Protein AF-A0A0A0KSP7-F1 (afdb_monomer_lite)

Secondary structure (DSSP, 8-state):
-HHHHHHHHHHHHHHHHHHHHHHHHHHHHHHTT--HHHHHHHHIIIIIIIHHHHHHHTTSTT---GGGSS--HHHHHHHHHHHHHHHHHHH-SSPPPHHHHHHHHHHH--S-PPPHHHHHHHHHHHHHHTTT----TT-HHHHHHHHHHHHHHH-GGGGGS-HHHHHHHHHHHHHSTTHHHH-SSHHHHHHHHHHHHHHHHS-GGG-------THHHHHSS-SSSHHHHHHHHHHHHHHTT--

pLDDT: mean 74.82, std 20.66, range [28.83, 95.94]

Organism: Cucumis sativus (NCBI:txid3659)

Foldseek 3Di:
DVVVVVVVVVVVVLLVLQLVLLVLLLVLCVVVVPDPQLSLLLLCLQNVQLSVLVVVCVVPPPPPQPLVVPPDSLSSNLLSLLSSQVSCVVPPPDGDDLVVSLVSSPVRRDPDRDDSVNSVSSNVVSCVSNVVPSDSPQGLVVLLVVVLVLQVVVDVLSVQQDPVQLVVLVSVCSSPVCCVPQPPGSNLVSVLSSVLSSVVRGDPVPPPRDPRPSCVVVVPDDDDPSVVSSVVSVVVSVVVVVD

Radius of gyration: 19.62 Å; chains: 1; bounding box: 48×38×63 Å

Structure (mmCIF, N/CA/C/O backbone):
data_AF-A0A0A0KSP7-F1
#
_entry.id   AF-A0A0A0KSP7-F1
#
loop_
_atom_site.group_PDB
_atom_site.id
_atom_site.type_symbol
_atom_site.label_atom_id
_atom_site.label_alt_id
_atom_site.label_comp_id
_atom_site.label_asym_id
_atom_site.label_entity_id
_atom_site.label_seq_id
_atom_site.pdbx_PDB_ins_code
_atom_site.Cartn_x
_atom_site.Cartn_y
_atom_site.Cartn_z
_atom_site.occupancy
_atom_site.B_iso_or_equiv
_atom_site.auth_seq_id
_atom_site.auth_comp_id
_atom_site.auth_asym_id
_atom_site.auth_atom_id
_atom_site.pdbx_PDB_model_num
ATOM 1 N N . MET A 1 1 ? -11.079 -9.652 -38.177 1.00 36.78 1 MET A N 1
ATOM 2 C CA . MET A 1 1 ? -11.351 -10.686 -37.145 1.00 36.78 1 MET A CA 1
ATOM 3 C C . MET A 1 1 ? -10.209 -10.890 -36.137 1.00 36.78 1 MET A C 1
ATOM 5 O O . MET A 1 1 ? -10.509 -11.263 -35.014 1.00 36.78 1 MET A O 1
ATOM 9 N N . VAL A 1 2 ? -8.942 -10.596 -36.472 1.00 34.97 2 VAL A N 1
ATOM 10 C CA . VAL A 1 2 ? -7.786 -10.724 -35.550 1.00 34.97 2 VAL A CA 1
ATOM 11 C C . VAL A 1 2 ? -7.753 -9.646 -34.446 1.00 34.97 2 VAL A C 1
ATOM 13 O O . VAL A 1 2 ? -7.427 -9.957 -33.308 1.00 34.97 2 VAL A O 1
ATOM 16 N N . GLY A 1 3 ? -8.188 -8.410 -34.730 1.00 29.84 3 GLY A N 1
ATOM 17 C CA . GLY A 1 3 ? -8.197 -7.317 -33.738 1.00 29.84 3 GLY A CA 1
ATOM 18 C C . GLY A 1 3 ? -9.209 -7.474 -32.592 1.00 29.84 3 GLY A C 1
ATOM 19 O O . GLY A 1 3 ? -8.948 -7.027 -31.485 1.00 29.84 3 GLY A O 1
ATOM 20 N N . ARG A 1 4 ? -10.334 -8.173 -32.817 1.00 28.83 4 ARG A N 1
ATOM 21 C CA . ARG A 1 4 ? -11.370 -8.371 -31.784 1.00 28.83 4 ARG A CA 1
ATOM 22 C C . ARG A 1 4 ? -10.975 -9.426 -30.741 1.00 28.83 4 ARG A C 1
ATOM 24 O O . ARG A 1 4 ? -11.429 -9.318 -29.616 1.00 28.83 4 ARG A O 1
ATOM 31 N N . ARG A 1 5 ? -10.122 -10.404 -31.093 1.00 28.94 5 ARG A N 1
ATOM 32 C CA . ARG A 1 5 ? -9.626 -11.431 -30.151 1.00 28.94 5 ARG A CA 1
ATOM 33 C C . ARG A 1 5 ? -8.492 -10.928 -29.251 1.00 28.94 5 ARG A C 1
ATOM 35 O O . ARG A 1 5 ? -8.407 -11.358 -28.109 1.00 28.94 5 ARG A O 1
ATOM 42 N N . ARG A 1 6 ? -7.649 -10.014 -29.752 1.00 35.81 6 ARG A N 1
ATOM 43 C CA . ARG A 1 6 ? -6.543 -9.417 -28.984 1.00 35.81 6 ARG A CA 1
ATOM 44 C C . ARG A 1 6 ? -7.065 -8.503 -27.865 1.00 35.81 6 ARG A C 1
ATOM 46 O O . ARG A 1 6 ? -6.673 -8.687 -26.724 1.00 35.81 6 ARG A O 1
ATOM 53 N N . ALA A 1 7 ? -8.057 -7.661 -28.168 1.00 38.59 7 ALA A N 1
ATOM 54 C CA . ALA A 1 7 ? -8.707 -6.799 -27.177 1.00 38.59 7 ALA A CA 1
ATOM 55 C C . ALA A 1 7 ? -9.451 -7.579 -26.069 1.00 38.59 7 ALA A C 1
ATOM 57 O O . ALA A 1 7 ? -9.433 -7.172 -24.914 1.00 38.59 7 ALA A O 1
ATOM 58 N N . THR A 1 8 ? -10.079 -8.721 -26.386 1.00 35.72 8 THR A N 1
ATOM 59 C CA . THR A 1 8 ? -10.725 -9.575 -25.369 1.00 35.72 8 THR A CA 1
ATOM 60 C C . THR A 1 8 ? -9.722 -10.308 -24.473 1.00 35.72 8 THR A C 1
ATOM 62 O O . THR A 1 8 ? -9.994 -10.459 -23.291 1.00 35.72 8 THR A O 1
ATOM 65 N N . MET A 1 9 ? -8.554 -10.716 -24.991 1.00 34.31 9 MET A N 1
ATOM 66 C CA . MET A 1 9 ? -7.502 -11.339 -24.168 1.00 34.31 9 MET A CA 1
ATOM 67 C C . MET A 1 9 ? -6.775 -10.317 -23.277 1.00 34.31 9 MET A C 1
ATOM 69 O O . MET A 1 9 ? -6.485 -10.615 -22.124 1.00 34.31 9 MET A O 1
ATOM 73 N N . GLU A 1 10 ? -6.530 -9.098 -23.771 1.00 46.72 10 GLU A N 1
ATOM 74 C CA . GLU A 1 10 ? -5.967 -7.994 -22.972 1.00 46.72 10 GLU A CA 1
ATOM 75 C C . GLU A 1 10 ? -6.916 -7.568 -21.835 1.00 46.72 10 GLU A C 1
ATOM 77 O O . GLU A 1 10 ? -6.462 -7.268 -20.732 1.00 46.72 10 GLU A O 1
ATOM 82 N N . SER A 1 11 ? -8.234 -7.626 -22.071 1.00 49.00 11 SER A N 1
ATOM 83 C CA . SER A 1 11 ? -9.266 -7.313 -21.072 1.00 49.00 11 SER A CA 1
ATOM 84 C C . SER A 1 11 ? -9.392 -8.355 -19.951 1.00 49.00 11 SER A C 1
ATOM 86 O O . SER A 1 11 ? -9.793 -7.987 -18.851 1.00 49.00 11 SER A O 1
ATOM 88 N N . GLU A 1 12 ? -9.078 -9.630 -20.201 1.00 51.88 12 GLU A N 1
ATOM 89 C CA . GLU A 1 12 ? -9.116 -10.696 -19.182 1.00 51.88 12 GLU A CA 1
ATOM 90 C C . GLU A 1 12 ? -7.784 -10.832 -18.420 1.00 51.88 12 GLU A C 1
ATOM 92 O O . GLU A 1 12 ? -7.772 -11.248 -17.263 1.00 51.88 12 GLU A O 1
ATOM 97 N N . MET A 1 13 ? -6.656 -10.447 -19.032 1.00 61.38 13 MET A N 1
ATOM 98 C CA . MET A 1 13 ? -5.331 -10.530 -18.401 1.00 61.38 13 MET A CA 1
ATOM 99 C C . MET A 1 13 ? -5.034 -9.387 -17.425 1.00 61.38 13 MET A C 1
ATOM 101 O O . MET A 1 13 ? -4.290 -9.604 -16.469 1.00 61.38 13 MET A O 1
ATOM 105 N N . LEU A 1 14 ? -5.594 -8.187 -17.631 1.00 65.56 14 LEU A N 1
ATOM 106 C CA . LEU A 1 14 ? -5.346 -7.036 -16.751 1.00 65.56 14 LEU A CA 1
ATOM 107 C C . LEU A 1 14 ? -5.735 -7.332 -15.282 1.00 65.56 14 LEU A C 1
ATOM 109 O O . LEU A 1 14 ? -4.856 -7.252 -14.425 1.00 65.56 14 LEU A O 1
ATOM 113 N N . PRO A 1 15 ? -6.969 -7.771 -14.966 1.00 69.06 15 PRO A N 1
ATOM 114 C CA . PRO A 1 15 ? -7.377 -8.113 -13.594 1.00 69.06 15 PRO A CA 1
ATOM 115 C C . PRO A 1 15 ? -6.435 -9.099 -12.884 1.00 69.06 15 PRO A C 1
ATOM 117 O O . PRO A 1 15 ? -6.055 -8.917 -11.724 1.00 69.06 15 PRO A O 1
ATOM 120 N N . VAL A 1 16 ? -5.985 -10.128 -13.612 1.00 75.25 16 VAL A N 1
ATOM 121 C CA . VAL A 1 16 ? -5.059 -11.147 -13.095 1.00 75.25 16 VAL A CA 1
ATOM 122 C C . VAL A 1 16 ? -3.680 -10.544 -12.814 1.00 75.25 16 VAL A C 1
ATOM 124 O O . VAL A 1 16 ? -3.113 -10.772 -11.744 1.00 75.25 16 VAL A O 1
ATOM 127 N N . LEU A 1 17 ? -3.166 -9.718 -13.732 1.00 82.69 17 LEU A N 1
ATOM 128 C CA . LEU A 1 17 ? -1.906 -8.990 -13.555 1.00 82.69 17 LEU A CA 1
ATOM 129 C C . LEU A 1 17 ? -1.984 -8.005 -12.385 1.00 82.69 17 LEU A C 1
ATOM 131 O O . LEU A 1 17 ? -1.045 -7.925 -11.597 1.00 82.69 17 LEU A O 1
ATOM 135 N N . ARG A 1 18 ? -3.108 -7.295 -12.223 1.00 85.62 18 ARG A N 1
ATOM 136 C CA . ARG A 1 18 ? -3.339 -6.394 -11.087 1.00 85.62 18 ARG A CA 1
ATOM 137 C C . ARG A 1 18 ? -3.195 -7.151 -9.773 1.00 85.62 18 ARG A C 1
ATOM 139 O O . ARG A 1 18 ? -2.427 -6.725 -8.916 1.00 85.62 18 ARG A O 1
ATOM 146 N N . SER A 1 19 ? -3.916 -8.262 -9.616 1.00 86.00 19 SER A N 1
ATOM 147 C CA . SER A 1 19 ? -3.895 -9.050 -8.378 1.00 86.00 19 SER A CA 1
ATOM 148 C C . SER A 1 19 ? -2.489 -9.568 -8.060 1.00 86.00 19 SER A C 1
ATOM 150 O O . SER A 1 19 ? -2.034 -9.430 -6.925 1.00 86.00 19 SER A O 1
ATOM 152 N N . SER A 1 20 ? -1.763 -10.080 -9.064 1.00 90.44 20 SER A N 1
ATOM 153 C CA . SER A 1 20 ? -0.377 -10.540 -8.885 1.00 90.44 20 SER A CA 1
ATOM 154 C C . SER A 1 20 ? 0.547 -9.415 -8.406 1.00 90.44 20 SER A C 1
ATOM 156 O O . SER A 1 20 ? 1.271 -9.561 -7.420 1.00 90.44 20 SER A O 1
ATOM 158 N N . VAL A 1 21 ? 0.474 -8.246 -9.048 1.00 92.19 21 VAL A N 1
ATOM 159 C CA . VAL A 1 21 ? 1.361 -7.119 -8.730 1.00 92.19 21 VAL A CA 1
ATOM 160 C C . VAL A 1 21 ? 0.994 -6.460 -7.397 1.00 92.19 21 VAL A C 1
ATOM 162 O O . VAL A 1 21 ? 1.880 -6.019 -6.669 1.00 92.19 21 VAL A O 1
ATOM 165 N N . VAL A 1 22 ? -0.288 -6.426 -7.026 1.00 93.00 22 VAL A N 1
ATOM 166 C CA . VAL A 1 22 ? -0.722 -5.956 -5.701 1.00 93.00 22 VAL A CA 1
ATOM 167 C C . VAL A 1 22 ? -0.170 -6.859 -4.600 1.00 93.00 22 VAL A C 1
ATOM 169 O O . VAL A 1 22 ? 0.403 -6.350 -3.639 1.00 93.00 22 VAL A O 1
ATOM 172 N N . LYS A 1 23 ? -0.256 -8.185 -4.761 1.00 93.75 23 LYS A N 1
ATOM 173 C CA . LYS A 1 23 ? 0.351 -9.143 -3.822 1.00 93.75 23 LYS A CA 1
ATOM 174 C C . LYS A 1 23 ? 1.857 -8.957 -3.719 1.00 93.75 23 LYS A C 1
ATOM 176 O O . LYS A 1 23 ? 2.408 -8.919 -2.623 1.00 93.75 23 LYS A O 1
ATOM 181 N N . PHE A 1 24 ? 2.514 -8.778 -4.862 1.00 95.19 24 PHE A N 1
ATOM 182 C CA . PHE A 1 24 ? 3.931 -8.446 -4.910 1.00 95.19 24 PHE A CA 1
ATOM 183 C C . PHE A 1 24 ? 4.246 -7.156 -4.136 1.00 95.19 24 PHE A C 1
ATOM 185 O O . PHE A 1 24 ? 5.223 -7.124 -3.392 1.00 95.19 24 PHE A O 1
ATOM 192 N N . LEU A 1 25 ? 3.430 -6.105 -4.271 1.00 95.94 25 LEU A N 1
ATOM 193 C CA . LEU A 1 25 ? 3.614 -4.835 -3.563 1.00 95.94 25 LEU A CA 1
ATOM 194 C C . LEU A 1 25 ? 3.444 -5.019 -2.048 1.00 95.94 25 LEU A C 1
ATOM 196 O O . LEU A 1 25 ? 4.297 -4.559 -1.291 1.00 95.94 25 LEU A O 1
ATOM 200 N N . ILE A 1 26 ? 2.400 -5.732 -1.612 1.00 95.25 26 ILE A N 1
ATOM 201 C CA . ILE A 1 26 ? 2.155 -6.060 -0.197 1.00 95.25 26 ILE A CA 1
ATOM 202 C C . ILE A 1 26 ? 3.355 -6.810 0.393 1.00 95.25 26 ILE A C 1
ATOM 204 O O . ILE A 1 26 ? 3.892 -6.391 1.421 1.00 95.25 26 ILE A O 1
ATOM 208 N N . GLN A 1 27 ? 3.828 -7.854 -0.292 1.00 95.56 27 GLN A N 1
ATOM 209 C CA . GLN A 1 27 ? 5.000 -8.619 0.137 1.00 95.56 27 GLN A CA 1
ATOM 210 C C . GLN A 1 27 ? 6.267 -7.757 0.157 1.00 95.56 27 GLN A C 1
ATOM 212 O O . GLN A 1 27 ? 7.053 -7.823 1.096 1.00 95.56 27 GLN A O 1
ATOM 217 N N . SER A 1 28 ? 6.456 -6.906 -0.853 1.00 95.38 28 SER A N 1
ATOM 218 C CA . SER A 1 28 ? 7.617 -6.016 -0.935 1.00 95.38 28 SER A CA 1
ATOM 219 C C . SER A 1 28 ? 7.639 -4.997 0.198 1.00 95.38 28 SER A C 1
ATOM 221 O O . SER A 1 28 ? 8.702 -4.699 0.732 1.00 95.38 28 SER A O 1
ATOM 223 N N . ALA A 1 29 ? 6.476 -4.472 0.586 1.00 95.12 29 ALA A N 1
ATOM 224 C CA . ALA A 1 29 ? 6.354 -3.569 1.721 1.00 95.12 29 ALA A CA 1
ATOM 225 C C . ALA A 1 29 ? 6.748 -4.259 3.035 1.00 95.12 29 ALA A C 1
ATOM 227 O O . ALA A 1 29 ? 7.472 -3.673 3.839 1.00 95.12 29 ALA A O 1
ATOM 228 N N . HIS A 1 30 ? 6.314 -5.508 3.221 1.00 93.81 30 HIS A N 1
ATOM 229 C CA . HIS A 1 30 ? 6.694 -6.326 4.368 1.00 93.81 30 HIS A CA 1
ATOM 230 C C . HIS A 1 30 ? 8.207 -6.600 4.396 1.00 93.81 30 HIS A C 1
ATOM 232 O O . HIS A 1 30 ? 8.860 -6.332 5.399 1.00 93.81 30 HIS A O 1
ATOM 238 N N . ASP A 1 31 ? 8.788 -7.063 3.287 1.00 93.88 31 ASP A N 1
ATOM 239 C CA . ASP A 1 31 ? 10.210 -7.434 3.217 1.00 93.88 31 ASP A CA 1
ATOM 240 C C . ASP A 1 31 ? 11.164 -6.232 3.313 1.00 93.88 31 ASP A C 1
ATOM 242 O O . ASP A 1 31 ? 12.324 -6.385 3.695 1.00 93.88 31 ASP A O 1
ATOM 246 N N . LEU A 1 32 ? 10.695 -5.040 2.935 1.00 91.94 32 LEU A N 1
ATOM 247 C CA . LEU A 1 32 ? 11.409 -3.774 3.126 1.00 91.94 32 LEU A CA 1
ATOM 248 C C . LEU A 1 32 ? 11.145 -3.145 4.502 1.00 91.94 32 LEU A C 1
ATOM 250 O O . LEU A 1 32 ? 11.688 -2.073 4.773 1.00 91.94 32 LEU A O 1
ATOM 254 N N . GLU A 1 33 ? 10.316 -3.780 5.337 1.00 92.19 33 GLU A N 1
ATOM 255 C CA . GLU A 1 33 ? 9.936 -3.332 6.681 1.00 92.19 33 GLU A CA 1
ATOM 256 C C . GLU A 1 33 ? 9.432 -1.877 6.702 1.00 92.19 33 GLU A C 1
ATOM 258 O O . GLU A 1 33 ? 9.730 -1.095 7.610 1.00 92.19 33 GLU A O 1
ATOM 263 N N . VAL A 1 34 ? 8.678 -1.470 5.672 1.00 91.94 34 VAL A N 1
ATOM 264 C CA . VAL A 1 34 ? 8.167 -0.095 5.603 1.00 91.94 34 VAL A CA 1
ATOM 265 C C . VAL A 1 34 ? 6.963 0.093 6.534 1.00 91.94 34 VAL A C 1
ATOM 267 O O . VAL A 1 34 ? 6.162 -0.827 6.704 1.00 91.94 34 VAL A O 1
ATOM 270 N N . PRO A 1 35 ? 6.762 1.300 7.096 1.00 93.44 35 PRO A N 1
ATOM 271 C CA . PRO A 1 35 ? 5.596 1.582 7.926 1.00 93.44 35 PRO A CA 1
ATOM 272 C C . PRO A 1 35 ? 4.266 1.339 7.187 1.00 93.44 35 PRO A C 1
ATOM 274 O O . PRO A 1 35 ? 4.189 1.604 5.981 1.00 93.44 35 PRO A O 1
ATOM 277 N N . PRO A 1 36 ? 3.181 0.958 7.888 1.00 93.44 36 PRO A N 1
ATOM 278 C CA . PRO A 1 36 ? 1.872 0.725 7.271 1.00 93.44 36 PRO A CA 1
ATOM 279 C C . PRO A 1 36 ? 1.365 1.897 6.419 1.00 93.44 36 PRO A C 1
ATOM 281 O O . PRO A 1 36 ? 0.884 1.685 5.308 1.00 93.44 36 PRO A O 1
ATOM 284 N N . ILE A 1 37 ? 1.564 3.144 6.867 1.00 93.12 37 ILE A N 1
ATOM 285 C CA . ILE A 1 37 ? 1.205 4.331 6.076 1.00 93.12 37 ILE A CA 1
ATOM 286 C C . ILE A 1 37 ? 1.904 4.344 4.709 1.00 93.12 37 ILE A C 1
ATOM 288 O O . ILE A 1 37 ? 1.269 4.628 3.704 1.00 93.12 37 ILE A O 1
ATOM 292 N N . VAL A 1 38 ? 3.183 3.960 4.630 1.00 94.75 38 VAL A N 1
ATOM 293 C CA . VAL A 1 38 ? 3.922 3.888 3.359 1.00 94.75 38 VAL A CA 1
ATOM 294 C C . VAL A 1 38 ? 3.323 2.820 2.451 1.00 94.75 38 VAL A C 1
ATOM 296 O O . VAL A 1 38 ? 3.115 3.079 1.266 1.00 94.75 38 VAL A O 1
ATOM 299 N N . LYS A 1 39 ? 3.029 1.639 3.004 1.00 95.31 39 LYS A N 1
ATOM 300 C CA . LYS A 1 39 ? 2.419 0.519 2.277 1.00 95.31 39 LYS A CA 1
ATOM 301 C C . LYS A 1 39 ? 1.074 0.916 1.670 1.00 95.31 39 LYS A C 1
ATOM 303 O O . LYS A 1 39 ? 0.879 0.758 0.466 1.00 95.31 39 LYS A O 1
ATOM 308 N N . TYR A 1 40 ? 0.163 1.464 2.471 1.00 93.75 40 TYR A N 1
ATOM 309 C CA . TYR A 1 40 ? -1.186 1.793 2.007 1.00 93.75 40 TYR A CA 1
ATOM 310 C C . TYR A 1 40 ? -1.237 3.042 1.125 1.00 93.75 40 TYR A C 1
ATOM 312 O O . TYR A 1 40 ? -2.050 3.089 0.201 1.00 93.75 40 TYR A O 1
ATOM 320 N N . SER A 1 41 ? -0.331 4.007 1.318 1.00 93.44 41 SER A N 1
ATOM 321 C CA . SER A 1 41 ? -0.119 5.089 0.349 1.00 93.44 41 SER A CA 1
ATOM 322 C C . SER A 1 41 ? 0.351 4.549 -0.996 1.00 93.44 41 SER A C 1
ATOM 324 O O . SER A 1 41 ? -0.189 4.929 -2.034 1.00 93.44 41 SER A O 1
ATOM 326 N N . ALA A 1 42 ? 1.305 3.617 -0.993 1.00 95.00 42 ALA A N 1
ATOM 327 C CA . ALA A 1 42 ? 1.820 3.020 -2.217 1.00 95.00 42 ALA A CA 1
ATOM 328 C C . ALA A 1 42 ? 0.751 2.207 -2.946 1.00 95.00 42 ALA A C 1
ATOM 330 O O . ALA A 1 42 ? 0.627 2.338 -4.162 1.00 95.00 42 ALA A O 1
ATOM 331 N N . LEU A 1 43 ? -0.039 1.421 -2.208 1.00 92.94 43 LEU A N 1
ATOM 332 C CA . LEU A 1 43 ? -1.172 0.673 -2.748 1.00 92.94 43 LEU A CA 1
ATOM 333 C C . LEU A 1 43 ? -2.207 1.602 -3.379 1.00 92.94 43 LEU A C 1
ATOM 335 O O . LEU A 1 43 ? -2.618 1.348 -4.506 1.00 92.94 43 LEU A O 1
ATOM 339 N N . SER A 1 44 ? -2.562 2.709 -2.724 1.00 91.00 44 SER A N 1
ATOM 340 C CA . SER A 1 44 ? -3.531 3.650 -3.290 1.00 91.00 44 SER A CA 1
ATOM 341 C C . SER A 1 44 ? -2.992 4.374 -4.531 1.00 91.00 44 SER A C 1
ATOM 343 O O . SER A 1 44 ? -3.670 4.466 -5.558 1.00 91.00 44 SER A O 1
ATOM 345 N N . LEU A 1 45 ? -1.734 4.833 -4.502 1.00 91.62 45 LEU A N 1
ATOM 346 C CA . LEU A 1 45 ? -1.098 5.454 -5.669 1.00 91.62 45 LEU A CA 1
ATOM 347 C C . LEU A 1 45 ? -0.995 4.478 -6.847 1.00 91.62 45 LEU A C 1
ATOM 349 O O . LEU A 1 45 ? -1.244 4.867 -7.989 1.00 91.62 45 LEU A O 1
ATOM 353 N N . PHE A 1 46 ? -0.629 3.224 -6.583 1.00 92.44 46 PHE A N 1
ATOM 354 C CA . PHE A 1 46 ? -0.443 2.213 -7.614 1.00 92.44 46 PHE A CA 1
ATOM 355 C C . PHE A 1 46 ? -1.772 1.642 -8.115 1.00 92.44 46 PHE A C 1
ATOM 357 O O . PHE A 1 46 ? -2.092 1.789 -9.291 1.00 92.44 46 PHE A O 1
ATOM 364 N N . ALA A 1 47 ? -2.544 0.992 -7.247 1.00 88.88 47 ALA A N 1
ATOM 365 C CA . ALA A 1 47 ? -3.695 0.183 -7.632 1.00 88.88 47 ALA A CA 1
ATOM 366 C C . ALA A 1 47 ? -4.925 1.028 -7.981 1.00 88.88 47 ALA A C 1
ATOM 368 O O . ALA A 1 47 ? -5.605 0.722 -8.958 1.00 88.88 47 ALA A O 1
ATOM 369 N N . ASP A 1 48 ? -5.197 2.093 -7.224 1.00 85.38 48 ASP A N 1
ATOM 370 C CA . ASP A 1 48 ? -6.421 2.877 -7.425 1.00 85.38 48 ASP A CA 1
ATOM 371 C C . ASP A 1 48 ? -6.243 3.931 -8.520 1.00 85.38 48 ASP A C 1
ATOM 373 O O . ASP A 1 48 ? -7.186 4.248 -9.247 1.00 85.38 48 ASP A O 1
ATOM 377 N N . ARG A 1 49 ? -5.030 4.483 -8.651 1.00 86.62 49 ARG A N 1
ATOM 378 C CA . ARG A 1 49 ? -4.779 5.672 -9.477 1.00 86.62 49 ARG A CA 1
ATOM 379 C C . ARG A 1 49 ? -3.929 5.378 -10.701 1.00 86.62 49 ARG A C 1
ATOM 381 O O . ARG A 1 49 ? -4.389 5.595 -11.822 1.00 86.62 49 ARG A O 1
ATOM 388 N N . PHE A 1 50 ? -2.711 4.873 -10.515 1.00 88.94 50 PHE A N 1
ATOM 389 C CA . PHE A 1 50 ? -1.798 4.611 -11.627 1.00 88.94 50 PHE A CA 1
ATOM 390 C C . PHE A 1 50 ? -2.339 3.506 -12.538 1.00 88.94 50 PHE A C 1
ATOM 392 O O . PHE A 1 50 ? -2.470 3.720 -13.742 1.00 88.94 50 PHE A O 1
ATOM 399 N N . TYR A 1 51 ? -2.721 2.365 -11.960 1.00 85.50 51 TYR A N 1
ATOM 400 C CA . TYR A 1 51 ? -3.243 1.208 -12.682 1.00 85.50 51 TYR A CA 1
ATOM 401 C C . TYR A 1 51 ? -4.538 1.545 -13.442 1.00 85.50 51 TYR A C 1
ATOM 403 O O . TYR A 1 51 ? -4.665 1.260 -14.635 1.00 85.50 51 TYR A O 1
ATOM 411 N N . SER A 1 52 ? -5.462 2.256 -12.788 1.00 82.06 52 SER A N 1
ATOM 412 C CA . SER A 1 52 ? -6.680 2.778 -13.421 1.00 82.06 52 SER A CA 1
ATOM 413 C C . SER A 1 52 ? -6.369 3.716 -14.590 1.00 82.06 52 SER A C 1
ATOM 415 O O . SER A 1 52 ? -7.007 3.625 -15.637 1.00 82.06 52 SER A O 1
ATOM 417 N N . SER A 1 53 ? -5.352 4.573 -14.463 1.00 82.50 53 SER A N 1
ATOM 418 C CA . SER A 1 53 ? -4.965 5.510 -15.525 1.00 82.50 53 SER A CA 1
ATOM 419 C C . SER A 1 53 ? -4.373 4.786 -16.737 1.00 82.50 53 SER A C 1
ATOM 421 O O . SER A 1 53 ? -4.799 5.034 -17.865 1.00 82.50 53 SER A O 1
ATOM 423 N N . ILE A 1 54 ? -3.445 3.842 -16.529 1.00 80.12 54 ILE A N 1
ATOM 424 C CA . ILE A 1 54 ? -2.830 3.077 -17.631 1.00 80.12 54 ILE A CA 1
ATOM 425 C C . ILE A 1 54 ? -3.830 2.172 -18.355 1.00 80.12 54 ILE A C 1
ATOM 427 O O . ILE A 1 54 ? -3.684 1.974 -19.559 1.00 80.12 54 ILE A O 1
ATOM 431 N N . SER A 1 55 ? -4.874 1.691 -17.670 1.00 68.81 55 SER A N 1
ATOM 432 C CA . SER A 1 55 ? -5.947 0.914 -18.305 1.00 68.81 55 SER A CA 1
ATOM 433 C C . SER A 1 55 ? -6.701 1.710 -19.383 1.00 68.81 55 SER A C 1
ATOM 435 O O . SER A 1 55 ? -7.168 1.131 -20.359 1.00 68.81 55 SER A O 1
ATOM 437 N N . GLY A 1 56 ? -6.757 3.044 -19.261 1.00 63.53 56 GLY A N 1
ATOM 438 C CA . GLY A 1 56 ? -7.295 3.929 -20.298 1.00 63.53 56 GLY A CA 1
ATOM 439 C C . GLY A 1 56 ? -6.322 4.170 -21.461 1.00 63.53 56 GLY A C 1
ATOM 440 O O . GLY A 1 56 ? -6.752 4.287 -22.612 1.00 63.53 56 GLY A O 1
ATOM 441 N N . PHE A 1 57 ? -5.012 4.193 -21.185 1.00 61.88 57 PHE A N 1
ATOM 442 C CA . PHE A 1 57 ? -3.962 4.487 -22.172 1.00 61.88 57 PHE A CA 1
ATOM 443 C C . PHE A 1 57 ? -3.707 3.360 -23.178 1.00 61.88 57 PHE A C 1
ATOM 445 O O . PHE A 1 57 ? -3.282 3.649 -24.294 1.00 61.88 57 PHE A O 1
ATOM 452 N N . THR A 1 58 ? -4.005 2.100 -22.847 1.00 54.66 58 THR A N 1
ATOM 453 C CA . THR A 1 58 ? -3.837 0.958 -23.772 1.00 54.66 58 THR A CA 1
ATOM 454 C C . THR A 1 58 ? -4.696 1.068 -25.039 1.00 54.66 58 THR A C 1
ATOM 456 O O . THR A 1 58 ? -4.406 0.410 -26.036 1.00 54.66 58 THR A O 1
ATOM 459 N N . SER A 1 59 ? -5.720 1.931 -25.035 1.00 49.66 59 SER A N 1
ATOM 460 C CA . SER A 1 59 ? -6.581 2.203 -26.194 1.00 49.66 59 SER A CA 1
ATOM 461 C C . SER A 1 59 ? -6.068 3.319 -27.118 1.00 49.66 59 SER A C 1
ATOM 463 O O . SER A 1 59 ? -6.468 3.383 -28.283 1.00 49.66 59 SER A O 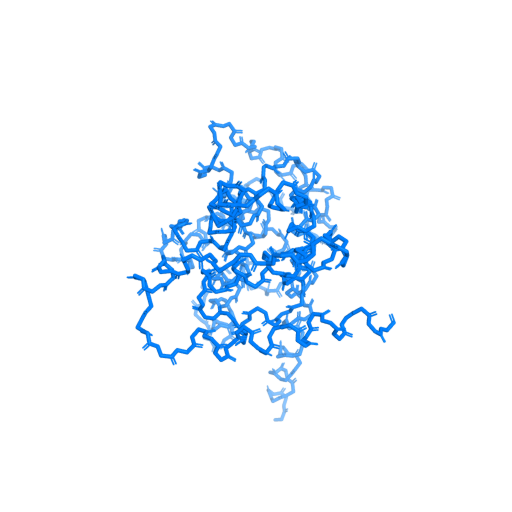1
ATOM 465 N N . SER A 1 60 ? -5.169 4.183 -26.632 1.00 46.75 60 SER A N 1
ATOM 466 C CA . SER A 1 60 ? -4.606 5.308 -27.383 1.00 46.75 60 SER A CA 1
ATOM 467 C C . SER A 1 60 ? -3.146 5.025 -27.731 1.00 46.75 60 SER A C 1
ATOM 469 O O . SER A 1 60 ? -2.299 4.915 -26.850 1.00 46.75 60 SER A O 1
ATOM 471 N N . ASN A 1 61 ? -2.834 4.950 -29.021 1.00 49.19 61 ASN A N 1
ATOM 472 C CA . ASN A 1 61 ? -1.518 4.596 -29.574 1.00 49.19 61 ASN A CA 1
ATOM 473 C C . ASN A 1 61 ? -0.379 5.612 -29.281 1.00 49.19 61 ASN A C 1
ATOM 475 O O . ASN A 1 61 ? 0.659 5.561 -29.934 1.00 49.19 61 ASN A O 1
ATOM 479 N N . ASP A 1 62 ? -0.563 6.535 -28.330 1.00 47.84 62 ASP A N 1
ATOM 480 C CA . ASP A 1 62 ? 0.236 7.761 -28.169 1.00 47.84 62 ASP A CA 1
ATOM 481 C C . ASP A 1 62 ? 1.133 7.800 -26.921 1.00 47.84 62 ASP A C 1
ATOM 483 O O . ASP A 1 62 ? 1.877 8.765 -26.716 1.00 47.84 62 ASP A O 1
ATOM 487 N N . SER A 1 63 ? 1.138 6.772 -26.066 1.00 55.75 63 SER A N 1
ATOM 488 C CA . SER A 1 63 ? 2.017 6.789 -24.892 1.00 55.75 63 SER A CA 1
ATOM 489 C C . SER A 1 63 ? 3.475 6.530 -25.301 1.00 55.75 63 SER A C 1
ATOM 491 O O . SER A 1 63 ? 3.905 5.387 -25.438 1.00 55.75 63 SER A O 1
ATOM 493 N N . SER A 1 64 ? 4.257 7.600 -25.450 1.00 59.59 64 SER A N 1
ATOM 494 C CA . SER A 1 64 ? 5.682 7.602 -25.842 1.00 59.59 64 SER A CA 1
ATOM 495 C C . SER A 1 64 ? 6.642 6.992 -24.795 1.00 59.59 64 SER A C 1
ATOM 497 O O . SER A 1 64 ? 7.846 7.253 -24.822 1.00 59.59 64 SER A O 1
ATOM 499 N N . TYR A 1 65 ? 6.133 6.229 -23.825 1.00 72.56 65 TYR A N 1
ATOM 500 C CA . TYR A 1 65 ? 6.901 5.714 -22.693 1.00 72.56 65 TYR A CA 1
ATOM 501 C C . TYR A 1 65 ? 7.298 4.258 -22.932 1.00 72.56 65 TYR A C 1
ATOM 503 O O . TYR A 1 65 ? 6.486 3.348 -22.787 1.00 72.56 65 TYR A O 1
ATOM 511 N N . TRP A 1 66 ? 8.573 4.036 -23.254 1.00 75.19 66 TRP A N 1
ATOM 512 C CA . TRP A 1 66 ? 9.119 2.707 -23.551 1.00 75.19 66 TRP A CA 1
ATOM 513 C C . TRP A 1 66 ? 8.939 1.693 -22.404 1.00 75.19 66 TRP A C 1
ATOM 515 O O . TRP A 1 66 ? 8.772 0.509 -22.663 1.00 75.19 66 TRP A O 1
ATOM 525 N N . LEU A 1 67 ? 8.901 2.150 -21.143 1.00 77.56 67 LEU A N 1
ATOM 526 C CA . LEU A 1 67 ? 8.670 1.299 -19.963 1.00 77.56 67 LEU A CA 1
ATOM 527 C C . LEU A 1 67 ? 7.232 0.768 -19.837 1.00 77.56 67 LEU A C 1
ATOM 529 O O . LEU A 1 67 ? 6.983 -0.098 -19.003 1.00 77.56 67 LEU A O 1
ATOM 533 N N . LEU A 1 68 ? 6.292 1.288 -20.629 1.00 73.19 68 LEU A N 1
ATOM 534 C CA . LEU A 1 68 ? 4.889 0.864 -20.646 1.00 73.19 68 LEU A CA 1
ATOM 535 C C . LEU A 1 68 ? 4.518 0.124 -21.938 1.00 73.19 68 LEU A C 1
ATOM 537 O O . LEU A 1 68 ? 3.357 -0.236 -22.118 1.00 73.19 68 LEU A O 1
ATOM 541 N N . GLN A 1 69 ? 5.472 -0.106 -22.846 1.00 72.75 69 GLN A N 1
ATOM 542 C CA . GLN A 1 69 ? 5.216 -0.774 -24.121 1.00 72.75 69 GLN A CA 1
ATOM 543 C C . GLN A 1 69 ? 6.194 -1.937 -24.35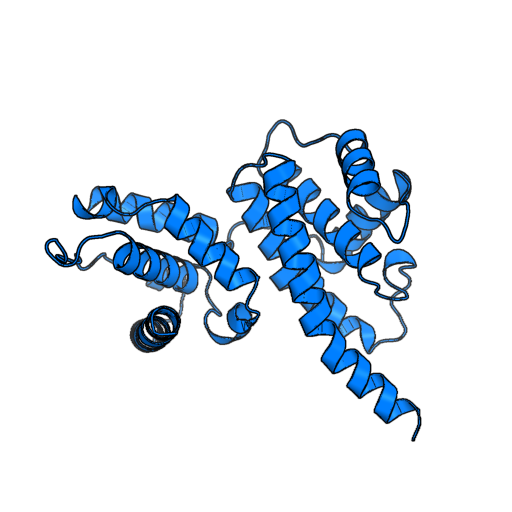6 1.00 72.75 69 GLN A C 1
ATOM 545 O O . GLN A 1 69 ? 7.340 -1.693 -24.738 1.00 72.75 69 GLN A O 1
ATOM 550 N N . PRO A 1 70 ? 5.752 -3.203 -24.210 1.00 69.31 70 PRO A N 1
ATOM 551 C CA . PRO A 1 70 ? 4.440 -3.661 -23.721 1.00 69.31 70 PRO A CA 1
ATOM 552 C C . PRO A 1 70 ? 4.284 -3.540 -22.190 1.00 69.31 70 PRO A C 1
ATOM 554 O O . PRO A 1 70 ? 5.273 -3.568 -21.463 1.00 69.31 70 PRO A O 1
ATOM 557 N N . ILE A 1 71 ? 3.044 -3.458 -21.685 1.00 76.88 71 ILE A N 1
ATOM 558 C CA . ILE A 1 71 ? 2.763 -3.577 -20.242 1.00 76.88 71 ILE A CA 1
ATOM 559 C C . ILE A 1 71 ? 2.938 -5.046 -19.850 1.00 76.88 71 ILE A C 1
ATOM 561 O O . ILE A 1 71 ? 2.046 -5.865 -20.070 1.00 76.88 71 ILE A O 1
ATOM 565 N N . THR A 1 72 ? 4.100 -5.385 -19.299 1.00 84.31 72 THR A N 1
ATOM 566 C CA . THR A 1 72 ? 4.360 -6.715 -18.733 1.00 84.31 72 THR A CA 1
ATOM 567 C C . THR A 1 72 ? 4.263 -6.695 -17.209 1.00 84.31 72 THR A C 1
ATOM 569 O O . THR A 1 72 ? 4.271 -5.633 -16.581 1.00 84.31 72 THR A O 1
ATOM 572 N N . GLU A 1 73 ? 4.195 -7.878 -16.600 1.00 88.00 73 GLU A N 1
ATOM 573 C CA . GLU A 1 73 ? 4.188 -8.016 -15.144 1.00 88.00 73 GLU A CA 1
ATOM 574 C C . GLU A 1 73 ? 5.446 -7.418 -14.497 1.00 88.00 73 GLU A C 1
ATOM 576 O O . GLU A 1 73 ? 5.325 -6.678 -13.525 1.00 88.00 73 GLU A O 1
ATOM 581 N N . SER A 1 74 ? 6.636 -7.632 -15.070 1.00 89.62 74 SER A N 1
ATOM 582 C CA . SER A 1 74 ? 7.893 -7.089 -14.534 1.00 89.62 74 SER A CA 1
ATOM 583 C C . SER A 1 74 ? 7.936 -5.559 -14.586 1.00 89.62 74 SER A C 1
ATOM 585 O O . SER A 1 74 ? 8.427 -4.919 -13.655 1.00 89.62 74 SER A O 1
ATOM 587 N N . ASN A 1 75 ? 7.370 -4.943 -15.633 1.00 90.56 75 ASN A N 1
ATOM 588 C CA . ASN A 1 75 ? 7.219 -3.488 -15.703 1.00 90.56 75 ASN A CA 1
ATOM 589 C C . ASN A 1 75 ? 6.280 -2.978 -14.601 1.00 90.56 75 ASN A C 1
ATOM 591 O O . ASN A 1 75 ? 6.585 -1.988 -13.939 1.00 90.56 75 ASN A O 1
ATOM 595 N N . LEU A 1 76 ? 5.151 -3.653 -14.372 1.00 91.50 76 LEU A N 1
ATOM 596 C CA . LEU A 1 76 ? 4.215 -3.278 -13.311 1.00 91.50 76 LEU A CA 1
ATOM 597 C C . LEU A 1 76 ? 4.817 -3.474 -11.913 1.00 91.50 76 LEU A C 1
ATOM 599 O O . LEU A 1 76 ? 4.628 -2.615 -11.056 1.00 91.50 76 LEU A O 1
ATOM 603 N N . GLN A 1 77 ? 5.591 -4.539 -11.696 1.00 94.25 77 GLN A N 1
ATOM 604 C CA . GLN A 1 77 ? 6.353 -4.759 -10.464 1.00 94.25 77 GLN A CA 1
ATOM 605 C C . GLN A 1 77 ? 7.383 -3.643 -10.232 1.00 94.25 77 GLN A C 1
ATOM 607 O O . GLN A 1 77 ? 7.502 -3.148 -9.111 1.00 94.25 77 GLN A O 1
ATOM 612 N N . LEU A 1 78 ? 8.074 -3.171 -11.280 1.00 94.62 78 LEU A N 1
ATOM 613 C CA . LEU A 1 78 ? 8.943 -1.991 -11.187 1.00 94.62 78 LEU A CA 1
ATOM 614 C C . LEU A 1 78 ? 8.155 -0.759 -10.720 1.00 94.62 78 LEU A C 1
ATOM 616 O O . LEU A 1 78 ? 8.580 -0.079 -9.785 1.00 94.62 78 LEU A O 1
ATOM 620 N N . PHE A 1 79 ? 6.997 -0.483 -11.325 1.00 94.81 79 PHE A N 1
ATOM 621 C CA . PHE A 1 79 ? 6.150 0.641 -10.915 1.00 94.81 79 PHE A CA 1
ATOM 622 C C . PHE A 1 79 ? 5.595 0.485 -9.492 1.00 94.81 79 PHE A C 1
ATOM 624 O O . PHE A 1 79 ? 5.475 1.486 -8.790 1.00 94.81 79 PHE A O 1
ATOM 631 N N . ALA A 1 80 ? 5.331 -0.739 -9.031 1.00 95.31 80 ALA A N 1
ATOM 632 C CA . ALA A 1 80 ? 4.945 -1.026 -7.648 1.00 95.31 80 ALA A CA 1
ATOM 633 C C . ALA A 1 80 ? 6.084 -0.749 -6.644 1.00 95.31 80 ALA A C 1
ATOM 635 O O . ALA A 1 80 ? 5.864 -0.191 -5.567 1.00 95.31 80 ALA A O 1
ATOM 636 N N . LEU A 1 81 ? 7.333 -1.075 -6.993 1.00 95.81 81 LEU A N 1
ATOM 637 C CA . LEU A 1 81 ? 8.494 -0.697 -6.175 1.00 95.81 81 LEU A CA 1
ATOM 638 C C . LEU A 1 81 ? 8.703 0.822 -6.160 1.00 95.81 81 LEU A C 1
ATOM 640 O O . LEU A 1 81 ? 9.032 1.405 -5.126 1.00 95.81 81 LEU A O 1
ATOM 644 N N . VAL A 1 82 ? 8.480 1.484 -7.294 1.00 95.56 82 VAL A N 1
ATOM 645 C CA . VAL A 1 82 ? 8.552 2.945 -7.404 1.00 95.56 82 VAL A CA 1
ATOM 646 C C . VAL A 1 82 ? 7.448 3.625 -6.593 1.00 95.56 82 VAL A C 1
ATOM 648 O O . VAL A 1 82 ? 7.731 4.616 -5.921 1.00 95.56 82 VAL A O 1
ATOM 651 N N . SER A 1 83 ? 6.220 3.100 -6.578 1.00 95.94 83 SER A N 1
ATOM 652 C CA . SER A 1 83 ? 5.143 3.652 -5.748 1.00 95.94 83 SER A CA 1
ATOM 653 C C . SER A 1 83 ? 5.451 3.524 -4.257 1.00 95.94 83 SER A C 1
ATOM 655 O O . SER A 1 83 ? 5.183 4.464 -3.504 1.00 95.94 83 SER A O 1
ATOM 657 N N . LEU A 1 84 ? 6.071 2.416 -3.827 1.00 95.50 84 LEU A N 1
ATOM 658 C CA . LEU A 1 84 ? 6.603 2.271 -2.467 1.00 95.50 84 LEU A CA 1
ATOM 659 C C . LEU A 1 84 ? 7.671 3.320 -2.179 1.00 95.50 84 LEU A C 1
ATOM 661 O O . LEU A 1 84 ? 7.592 4.012 -1.169 1.00 95.50 84 LEU A O 1
ATOM 665 N N . TRP A 1 85 ? 8.619 3.507 -3.093 1.00 94.94 85 TRP A N 1
ATOM 666 C CA . TRP A 1 85 ? 9.694 4.477 -2.921 1.00 94.94 85 TRP A CA 1
ATOM 667 C C . TRP A 1 85 ? 9.201 5.927 -2.841 1.00 94.94 85 TRP A C 1
ATOM 669 O O . TRP A 1 85 ? 9.643 6.683 -1.974 1.00 94.94 85 TRP A O 1
ATOM 679 N N . ILE A 1 86 ? 8.258 6.321 -3.702 1.00 94.19 86 ILE A N 1
ATOM 680 C CA . ILE A 1 86 ? 7.599 7.634 -3.642 1.00 94.19 86 ILE A CA 1
ATOM 681 C C . ILE A 1 86 ? 6.872 7.790 -2.304 1.00 94.19 86 ILE A C 1
ATOM 683 O O . ILE A 1 86 ? 7.056 8.798 -1.624 1.00 94.19 86 ILE A O 1
ATOM 687 N N . SER A 1 87 ? 6.116 6.778 -1.883 1.00 94.75 87 SER A N 1
ATOM 688 C CA . SER A 1 87 ? 5.384 6.810 -0.612 1.00 94.75 87 SER A CA 1
ATOM 689 C C . SER A 1 87 ? 6.318 6.898 0.595 1.00 94.75 87 SER A C 1
ATOM 691 O O . SER A 1 87 ? 6.036 7.635 1.539 1.00 94.75 87 SER A O 1
ATOM 693 N N . SER A 1 88 ? 7.475 6.232 0.558 1.00 94.06 88 SER A N 1
ATOM 694 C CA . SER A 1 88 ? 8.501 6.389 1.588 1.00 94.06 88 SER A CA 1
ATOM 695 C C . SER A 1 88 ? 9.013 7.824 1.634 1.00 94.06 88 SER A C 1
ATOM 697 O O . SER A 1 88 ? 9.140 8.380 2.720 1.00 94.06 88 SER A O 1
ATOM 699 N N . LYS A 1 89 ? 9.268 8.461 0.485 1.00 92.19 89 LYS A N 1
ATOM 700 C CA . LYS A 1 89 ? 9.700 9.869 0.442 1.00 92.19 89 LYS A CA 1
ATOM 701 C C . LYS A 1 89 ? 8.649 10.832 1.000 1.00 92.19 89 LYS A C 1
ATOM 703 O O . LYS A 1 89 ? 9.021 11.880 1.513 1.00 92.19 89 LYS A O 1
ATOM 708 N N . LEU A 1 90 ? 7.364 10.485 0.908 1.00 90.88 90 LEU A N 1
ATOM 709 C CA . LEU A 1 90 ? 6.264 11.299 1.431 1.00 90.88 90 LEU A CA 1
ATOM 710 C C . LEU A 1 90 ? 6.090 11.183 2.947 1.00 90.88 90 LEU A C 1
ATOM 712 O O . LEU A 1 90 ? 5.806 12.180 3.603 1.00 90.88 90 LEU A O 1
ATOM 716 N N . HIS A 1 91 ? 6.242 9.979 3.500 1.00 89.31 91 HIS A N 1
ATOM 717 C CA . HIS A 1 91 ? 5.873 9.701 4.894 1.00 89.31 91 HIS A CA 1
ATOM 718 C C . HIS A 1 91 ? 7.051 9.429 5.823 1.00 89.31 91 HIS A C 1
ATOM 720 O O . HIS A 1 91 ? 6.864 9.347 7.034 1.00 89.31 91 HIS A O 1
ATOM 726 N N . THR A 1 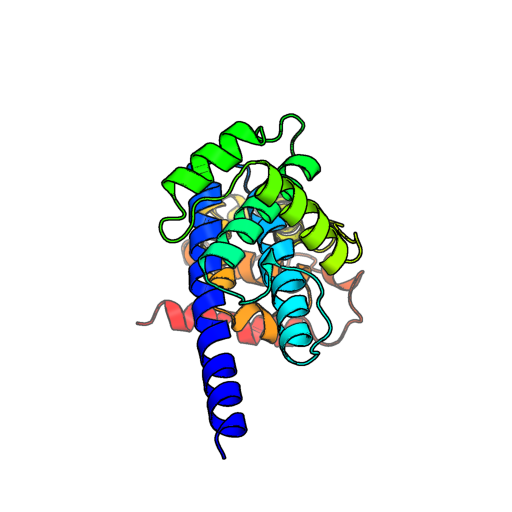92 ? 8.260 9.268 5.289 1.00 86.19 92 THR A N 1
ATOM 727 C CA . THR A 1 92 ? 9.439 8.941 6.092 1.00 86.19 92 THR A CA 1
ATOM 728 C C . THR A 1 92 ? 10.539 9.960 5.866 1.00 86.19 92 THR A C 1
ATOM 730 O O . THR A 1 92 ? 10.844 10.342 4.737 1.00 86.19 92 THR A O 1
ATOM 733 N N . SER A 1 93 ? 11.192 10.363 6.952 1.00 79.06 93 SER A N 1
ATOM 734 C CA . SER A 1 93 ? 12.349 11.255 6.883 1.00 79.06 93 SER A CA 1
ATOM 735 C C . SER A 1 93 ? 13.558 10.585 6.226 1.00 79.06 93 SER A C 1
ATOM 737 O O . SER A 1 93 ? 14.487 11.276 5.814 1.00 79.06 93 SER A O 1
ATOM 739 N N . HIS A 1 94 ? 13.621 9.248 6.223 1.00 80.69 94 HIS A N 1
ATOM 740 C CA . HIS A 1 94 ? 14.774 8.455 5.780 1.00 80.69 94 HIS A CA 1
ATOM 741 C C . HIS A 1 94 ? 14.309 7.377 4.784 1.00 80.69 94 HIS A C 1
ATOM 743 O O . HIS A 1 94 ? 14.284 6.193 5.119 1.00 80.69 94 HIS A O 1
ATOM 749 N N . PRO A 1 95 ? 13.900 7.774 3.566 1.00 83.62 95 PRO A N 1
ATOM 750 C CA . PRO A 1 95 ? 13.420 6.839 2.557 1.00 83.62 95 PRO A CA 1
ATOM 751 C C . PRO A 1 95 ? 14.533 5.870 2.123 1.00 83.62 95 PRO A C 1
ATOM 753 O O . PRO A 1 95 ? 15.716 6.235 2.143 1.00 83.62 95 PRO A O 1
ATOM 756 N N . PRO A 1 96 ? 14.183 4.652 1.670 1.00 81.69 96 PRO A N 1
ATOM 757 C CA . PRO A 1 96 ? 15.163 3.699 1.183 1.00 81.69 96 PRO A CA 1
ATOM 758 C C . PRO A 1 96 ? 15.938 4.299 0.008 1.00 81.69 96 PRO A C 1
ATOM 760 O O . PRO A 1 96 ? 15.393 4.984 -0.865 1.00 81.69 96 PRO A O 1
ATOM 763 N N . SER A 1 97 ? 17.247 4.047 -0.011 1.00 89.00 97 SER A N 1
ATOM 764 C CA . SER A 1 97 ? 18.087 4.517 -1.110 1.00 89.00 97 SER A CA 1
ATOM 765 C C . SER A 1 97 ? 17.707 3.817 -2.415 1.00 89.00 97 SER A C 1
ATOM 767 O O . SER A 1 97 ? 17.341 2.641 -2.423 1.00 89.00 97 SER A O 1
ATOM 769 N N . ILE A 1 98 ? 17.902 4.499 -3.544 1.00 89.12 98 ILE A N 1
ATOM 770 C CA . ILE A 1 98 ? 17.677 3.904 -4.869 1.00 89.12 98 ILE A CA 1
ATOM 771 C C . ILE A 1 98 ? 18.526 2.643 -5.103 1.00 89.12 98 ILE A C 1
ATOM 773 O O . ILE A 1 98 ? 18.125 1.740 -5.828 1.00 89.12 98 ILE A O 1
ATOM 777 N N . LYS A 1 99 ? 19.695 2.545 -4.451 1.00 89.94 99 LYS A N 1
ATOM 778 C CA . LYS A 1 99 ? 20.562 1.360 -4.513 1.00 89.94 99 LYS A CA 1
ATOM 779 C C . LYS A 1 99 ? 19.936 0.164 -3.801 1.00 89.94 99 LYS A C 1
ATOM 781 O O . LYS A 1 99 ? 20.014 -0.942 -4.324 1.00 89.94 99 LYS A O 1
ATOM 786 N N . LEU A 1 100 ? 19.318 0.396 -2.641 1.00 90.12 100 LEU A N 1
ATOM 787 C CA . LEU A 1 100 ? 18.596 -0.638 -1.901 1.00 90.12 100 LEU A CA 1
ATOM 788 C C . LEU A 1 100 ? 17.381 -1.109 -2.701 1.00 90.12 100 LEU A C 1
ATOM 790 O O . LEU A 1 100 ? 17.209 -2.308 -2.882 1.00 90.12 100 LEU A O 1
ATOM 794 N N . LEU A 1 101 ? 16.601 -0.171 -3.247 1.00 90.69 101 LEU A N 1
ATOM 795 C CA . LEU A 1 101 ? 15.434 -0.489 -4.070 1.00 90.69 101 LEU A CA 1
ATOM 796 C C . LEU A 1 101 ? 15.816 -1.293 -5.321 1.00 90.69 101 LEU A C 1
ATOM 798 O O . LEU A 1 101 ? 15.157 -2.275 -5.644 1.00 90.69 101 LEU A O 1
ATOM 802 N N . LYS A 1 102 ? 16.919 -0.925 -5.986 1.00 92.50 102 LYS A N 1
ATOM 803 C CA . LYS A 1 102 ? 17.450 -1.680 -7.126 1.00 92.50 102 LYS A CA 1
ATOM 804 C C . LYS A 1 102 ? 17.894 -3.086 -6.719 1.00 92.50 102 LYS A C 1
ATOM 806 O O . LYS A 1 102 ? 17.505 -4.043 -7.372 1.00 92.50 102 LYS A O 1
ATOM 811 N N . ALA A 1 103 ? 18.677 -3.221 -5.647 1.00 92.25 103 ALA A N 1
ATOM 812 C CA . ALA A 1 103 ? 19.120 -4.530 -5.160 1.00 92.25 103 ALA A CA 1
ATOM 813 C C . ALA A 1 103 ? 17.936 -5.426 -4.757 1.00 92.25 103 ALA A C 1
ATOM 815 O O . ALA A 1 103 ? 17.959 -6.632 -4.988 1.00 92.25 103 ALA A O 1
ATOM 816 N N . PHE A 1 104 ? 16.884 -4.828 -4.194 1.00 92.31 104 PHE A N 1
ATOM 817 C CA . PHE A 1 104 ? 15.634 -5.515 -3.896 1.00 92.31 104 PHE A CA 1
ATOM 818 C C . PHE A 1 104 ? 14.909 -5.953 -5.177 1.00 92.31 104 PHE A C 1
ATOM 820 O O . PHE A 1 104 ? 14.527 -7.114 -5.303 1.00 92.31 104 PHE A O 1
ATOM 827 N N . GLY A 1 105 ? 14.791 -5.058 -6.161 1.00 91.00 105 GLY A N 1
ATOM 828 C CA . GLY A 1 105 ? 14.225 -5.367 -7.474 1.00 91.00 105 GLY A CA 1
ATOM 829 C C . GLY A 1 105 ? 14.970 -6.491 -8.194 1.00 91.00 105 GLY A C 1
ATOM 830 O O . GLY A 1 105 ? 14.325 -7.408 -8.684 1.00 91.00 105 GLY A O 1
ATOM 831 N N . ASP A 1 106 ? 16.308 -6.490 -8.172 1.00 91.56 106 ASP A N 1
ATOM 832 C CA . ASP A 1 106 ? 17.137 -7.555 -8.760 1.00 91.56 106 ASP A CA 1
ATOM 833 C C . ASP A 1 106 ? 16.870 -8.934 -8.133 1.00 91.56 106 ASP A C 1
ATOM 835 O O . ASP A 1 106 ? 17.055 -9.960 -8.785 1.00 91.56 106 ASP A O 1
ATOM 839 N N . LYS A 1 107 ? 16.479 -8.963 -6.852 1.00 92.69 107 LYS A N 1
ATOM 840 C CA . LYS A 1 107 ? 16.167 -10.193 -6.116 1.00 92.69 107 LYS A CA 1
ATOM 841 C C . LYS A 1 107 ? 14.756 -10.699 -6.424 1.00 92.69 107 LYS A C 1
ATOM 843 O O . LYS A 1 107 ? 14.552 -11.912 -6.495 1.00 92.69 107 LYS A O 1
ATOM 848 N N . MET A 1 108 ? 13.791 -9.789 -6.540 1.00 90.75 108 MET A N 1
ATOM 849 C CA . MET A 1 108 ? 12.367 -10.133 -6.572 1.00 90.75 108 MET A CA 1
ATOM 850 C C . MET A 1 108 ? 11.791 -10.225 -7.989 1.00 90.75 108 MET A C 1
ATOM 852 O O . MET A 1 108 ? 10.961 -11.096 -8.236 1.00 90.75 108 MET A O 1
ATOM 856 N N . ILE A 1 109 ? 12.245 -9.377 -8.917 1.00 90.81 109 ILE A N 1
ATOM 857 C CA . ILE A 1 109 ? 11.810 -9.370 -10.320 1.00 90.81 109 ILE A CA 1
ATOM 858 C C . ILE A 1 109 ? 12.741 -10.294 -11.108 1.00 90.81 109 ILE A C 1
ATOM 860 O O . ILE A 1 109 ? 13.927 -10.003 -11.266 1.00 90.81 109 ILE A O 1
ATOM 864 N N . LYS A 1 110 ? 12.227 -11.431 -11.586 1.00 83.69 110 LYS A N 1
ATOM 865 C CA . LYS A 1 110 ? 13.060 -12.490 -12.189 1.00 83.69 110 LYS A CA 1
ATOM 866 C C . LYS A 1 110 ? 13.121 -12.409 -13.708 1.00 83.69 110 LYS A C 1
ATOM 868 O O . LYS A 1 110 ? 14.082 -12.872 -14.314 1.00 83.69 110 LYS A O 1
ATOM 873 N N . GLU A 1 111 ? 12.096 -11.840 -14.323 1.00 81.56 111 GLU A N 1
ATOM 874 C CA . GLU A 1 111 ? 11.896 -11.840 -15.769 1.00 81.56 111 GLU A CA 1
ATOM 875 C C . GLU A 1 111 ? 12.746 -10.772 -16.464 1.00 81.56 111 GLU A C 1
ATOM 877 O O . GLU A 1 111 ? 13.121 -10.934 -17.625 1.00 81.56 111 GLU A O 1
ATOM 882 N N . GLN A 1 112 ? 13.056 -9.676 -15.764 1.00 83.00 112 GLN A N 1
ATOM 883 C CA . GLN A 1 112 ? 13.795 -8.548 -16.317 1.00 83.00 112 GLN A CA 1
ATOM 884 C C . GLN A 1 112 ? 14.668 -7.871 -15.260 1.00 83.00 112 GLN A C 1
ATOM 886 O O . GLN A 1 112 ? 14.209 -7.536 -14.171 1.00 83.00 112 GLN A O 1
ATOM 891 N N . HIS A 1 113 ? 15.923 -7.601 -15.623 1.00 85.94 113 HIS A N 1
ATOM 892 C CA . HIS A 1 113 ? 16.830 -6.805 -14.804 1.00 85.94 113 HIS A CA 1
ATOM 893 C C . HIS A 1 113 ? 16.725 -5.327 -15.167 1.00 85.94 113 HIS A C 1
ATOM 895 O O . HIS A 1 113 ? 16.949 -4.943 -16.317 1.00 85.94 113 HIS A O 1
ATOM 901 N N . PHE A 1 114 ? 16.429 -4.502 -14.166 1.00 89.50 114 PHE A N 1
ATOM 902 C CA . PHE A 1 114 ? 16.341 -3.055 -14.307 1.00 89.50 114 PHE A CA 1
ATOM 903 C C . PHE A 1 114 ? 17.610 -2.371 -13.794 1.00 89.50 114 PHE A C 1
ATOM 905 O O . PHE A 1 114 ? 18.186 -2.712 -12.754 1.00 89.50 114 PHE A O 1
ATOM 912 N N . MET A 1 115 ? 18.053 -1.364 -14.532 1.00 91.25 115 MET A N 1
ATOM 913 C CA . MET A 1 115 ? 19.148 -0.491 -14.140 1.00 91.25 115 MET A CA 1
ATOM 914 C C . MET A 1 115 ? 18.629 0.611 -13.218 1.00 91.25 115 MET A C 1
ATOM 916 O O . MET A 1 115 ? 17.464 0.987 -13.267 1.00 91.25 115 MET A O 1
ATOM 920 N N . 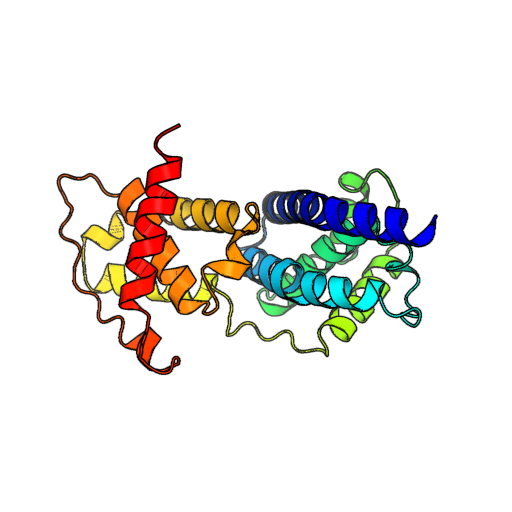THR A 1 116 ? 19.515 1.219 -12.425 1.00 91.75 116 THR A N 1
ATOM 921 C CA . THR A 1 116 ? 19.161 2.371 -11.573 1.00 91.75 116 THR A CA 1
ATOM 922 C C . THR A 1 116 ? 18.466 3.488 -12.359 1.00 91.75 116 THR A C 1
ATOM 924 O O . THR A 1 116 ? 17.553 4.122 -11.844 1.00 91.75 116 THR A O 1
ATOM 927 N N . ARG A 1 117 ? 18.877 3.711 -13.616 1.00 91.44 117 ARG A N 1
ATOM 928 C CA . ARG A 1 117 ? 18.242 4.688 -14.509 1.00 91.44 117 ARG A CA 1
ATOM 929 C C . ARG A 1 117 ? 16.774 4.352 -14.774 1.00 91.44 117 ARG A C 1
ATOM 931 O O . ARG A 1 117 ? 15.960 5.260 -14.763 1.00 91.44 117 ARG A O 1
ATOM 938 N N . ASP A 1 118 ? 16.435 3.077 -14.929 1.00 92.00 118 ASP A N 1
ATOM 939 C CA . ASP A 1 118 ? 15.067 2.655 -15.233 1.00 92.00 118 ASP A CA 1
ATOM 940 C C . ASP A 1 118 ? 14.128 2.923 -14.051 1.00 92.00 118 ASP A C 1
ATOM 942 O O . ASP A 1 118 ? 12.991 3.325 -14.260 1.00 92.00 118 ASP A O 1
ATOM 946 N N . PHE A 1 119 ? 14.609 2.798 -12.807 1.00 93.06 119 PHE A N 1
ATOM 947 C CA . PHE A 1 119 ? 13.842 3.204 -11.621 1.00 93.06 119 PHE A CA 1
ATOM 948 C C . PHE A 1 119 ? 13.603 4.719 -11.569 1.00 93.06 119 PHE A C 1
ATOM 950 O O . PHE A 1 119 ? 12.516 5.155 -11.195 1.00 93.06 119 PHE A O 1
ATOM 957 N N . LEU A 1 120 ? 14.603 5.525 -11.939 1.00 92.75 120 LEU A N 1
ATOM 958 C CA . LEU A 1 120 ? 14.467 6.986 -11.993 1.00 92.75 120 LEU A CA 1
ATOM 959 C C . LEU A 1 120 ? 13.513 7.415 -13.117 1.00 92.75 120 LEU A C 1
ATOM 961 O O . LEU A 1 120 ? 12.657 8.271 -12.913 1.00 92.75 120 LEU A O 1
ATOM 965 N N . ASP A 1 121 ? 13.620 6.787 -14.287 1.00 92.38 121 ASP A N 1
ATOM 966 C CA . ASP A 1 121 ? 12.716 7.029 -15.410 1.00 92.38 121 ASP A CA 1
ATOM 967 C C . ASP A 1 121 ? 11.284 6.606 -15.049 1.00 92.38 121 ASP A C 1
ATOM 969 O O . ASP A 1 121 ? 10.334 7.353 -15.295 1.00 92.38 121 ASP A O 1
ATOM 973 N N . ALA A 1 122 ? 11.127 5.448 -14.402 1.00 93.12 122 ALA A N 1
ATOM 974 C CA . ALA A 1 122 ? 9.846 4.962 -13.907 1.00 93.12 122 ALA A CA 1
ATOM 975 C C . ALA A 1 122 ? 9.238 5.908 -12.867 1.00 93.12 122 ALA A C 1
ATOM 977 O O . ALA A 1 122 ? 8.040 6.159 -12.927 1.00 93.12 122 ALA A O 1
ATOM 978 N N . GLU A 1 123 ? 10.029 6.499 -11.968 1.00 94.50 123 GLU A N 1
ATOM 979 C CA . GLU A 1 123 ? 9.550 7.528 -11.037 1.00 94.50 123 GLU A CA 1
ATOM 980 C C . GLU A 1 123 ? 8.934 8.721 -11.777 1.00 94.50 123 GLU A C 1
ATOM 982 O O . GLU A 1 123 ? 7.809 9.134 -11.482 1.00 94.50 123 GLU A O 1
ATOM 987 N N . VAL A 1 124 ? 9.643 9.255 -12.772 1.00 92.31 124 VAL A N 1
ATOM 988 C CA . VAL A 1 124 ? 9.170 10.404 -13.554 1.00 92.31 124 VAL A CA 1
ATOM 989 C C . VAL A 1 124 ? 7.906 10.050 -14.334 1.00 92.31 124 VAL A C 1
ATOM 991 O O . VAL A 1 124 ? 6.961 10.840 -14.363 1.00 92.31 124 VAL A O 1
ATOM 994 N N . ILE A 1 125 ? 7.865 8.871 -14.956 1.00 91.38 125 ILE A N 1
ATOM 995 C CA . ILE A 1 125 ? 6.695 8.385 -15.698 1.00 91.38 125 ILE A CA 1
ATOM 996 C C . ILE A 1 125 ? 5.504 8.195 -14.756 1.00 91.38 125 ILE A C 1
ATOM 998 O O . ILE A 1 125 ? 4.404 8.645 -15.072 1.00 91.38 125 ILE A O 1
ATOM 1002 N N . PHE A 1 126 ? 5.725 7.595 -13.586 1.00 92.75 126 PHE A N 1
ATOM 1003 C CA . PHE A 1 126 ? 4.699 7.369 -12.574 1.00 92.75 126 PHE A CA 1
ATOM 1004 C C . PHE A 1 126 ? 4.075 8.687 -12.117 1.00 92.75 126 PHE A C 1
ATOM 1006 O O . PHE A 1 126 ? 2.856 8.851 -12.172 1.00 92.75 126 PHE A O 1
ATOM 1013 N N . MET A 1 127 ? 4.906 9.668 -11.754 1.00 92.12 127 MET A N 1
ATOM 1014 C CA . MET A 1 127 ? 4.421 10.991 -11.361 1.00 92.12 127 MET A CA 1
ATOM 1015 C C . MET A 1 127 ? 3.670 11.699 -12.491 1.00 92.12 127 MET A C 1
ATOM 1017 O O . MET A 1 127 ? 2.637 12.310 -12.233 1.00 92.12 127 MET A O 1
ATOM 1021 N N . ARG A 1 128 ? 4.142 11.598 -13.741 1.00 90.56 128 ARG A N 1
ATOM 1022 C CA . ARG A 1 128 ? 3.456 12.194 -14.899 1.00 90.56 128 ARG A CA 1
ATOM 1023 C C . ARG A 1 128 ? 2.088 11.576 -15.148 1.00 90.56 128 ARG A C 1
ATOM 1025 O O . ARG A 1 128 ? 1.149 12.318 -15.401 1.00 90.56 128 ARG A O 1
ATOM 1032 N N . ILE A 1 129 ? 1.965 10.254 -15.048 1.00 88.44 129 ILE A N 1
ATOM 1033 C CA . ILE A 1 129 ? 0.677 9.562 -15.206 1.00 88.44 129 ILE A CA 1
ATOM 1034 C C . ILE A 1 129 ? -0.311 9.990 -14.123 1.00 88.44 129 ILE A C 1
ATOM 1036 O O . ILE A 1 129 ? -1.493 10.157 -14.402 1.00 88.44 129 ILE A O 1
ATOM 1040 N N . LEU A 1 130 ? 0.177 10.240 -12.908 1.00 88.62 130 LEU A N 1
ATOM 1041 C CA . LEU A 1 130 ? -0.627 10.781 -11.815 1.00 88.62 130 LEU A CA 1
ATOM 1042 C C . LEU A 1 130 ? -0.824 12.305 -11.875 1.00 88.62 130 LEU A C 1
ATOM 1044 O O . LEU A 1 130 ? -1.340 12.873 -10.916 1.00 88.62 130 LEU A O 1
ATOM 1048 N N . ASN A 1 131 ? -0.386 12.987 -12.939 1.00 88.75 131 ASN A N 1
ATOM 1049 C CA . ASN A 1 131 ? -0.393 14.452 -13.048 1.00 88.75 131 ASN A CA 1
ATOM 1050 C C . ASN A 1 131 ? 0.247 15.166 -11.840 1.00 88.75 131 ASN A C 1
ATOM 1052 O O . ASN A 1 131 ? -0.152 16.270 -11.480 1.00 88.75 131 ASN A O 1
ATOM 1056 N N . PHE A 1 132 ? 1.242 14.538 -11.204 1.00 87.94 132 PHE A N 1
ATOM 1057 C CA . PHE A 1 132 ? 1.908 14.997 -9.975 1.00 87.94 132 PHE A CA 1
ATOM 1058 C C . PHE A 1 132 ? 0.987 15.164 -8.758 1.00 87.94 132 PHE A C 1
ATOM 1060 O O . PHE A 1 132 ? 1.412 15.656 -7.712 1.00 87.94 132 PHE A O 1
ATOM 1067 N N . GLU A 1 133 ? -0.256 14.704 -8.842 1.00 87.38 133 GLU A N 1
ATOM 1068 C CA . GLU A 1 133 ? -1.166 14.673 -7.713 1.00 87.38 133 GLU A CA 1
ATOM 1069 C C . GLU A 1 133 ? -0.758 13.499 -6.819 1.00 87.38 133 GLU A C 1
ATOM 1071 O O . GLU A 1 133 ? -1.254 12.401 -6.978 1.00 87.38 133 GLU A O 1
ATOM 1076 N N . ILE A 1 134 ? 0.167 13.659 -5.880 1.00 83.75 134 ILE A N 1
ATOM 1077 C CA . ILE A 1 134 ? 0.563 12.576 -4.949 1.00 83.75 134 ILE A CA 1
ATOM 1078 C C . ILE A 1 134 ? -0.018 12.776 -3.544 1.00 83.75 134 ILE A C 1
ATOM 1080 O O . ILE A 1 134 ? 0.495 12.244 -2.566 1.00 83.75 134 ILE A O 1
ATOM 1084 N N . GLY A 1 135 ? -1.088 13.572 -3.451 1.00 79.94 135 GLY A N 1
ATOM 1085 C CA . GLY A 1 135 ? -1.750 13.907 -2.196 1.00 79.94 135 GLY A CA 1
ATOM 1086 C C . GLY A 1 135 ? -2.243 12.670 -1.446 1.00 79.94 135 GLY A C 1
ATOM 1087 O O . GLY A 1 135 ? -2.847 11.771 -2.027 1.00 79.94 135 GLY A O 1
ATOM 1088 N N . THR A 1 136 ? -2.004 12.659 -0.138 1.00 71.38 136 THR A N 1
ATOM 1089 C CA . THR A 1 136 ? -2.249 11.513 0.749 1.00 71.38 136 THR A CA 1
ATOM 1090 C C . THR A 1 136 ? -3.545 11.644 1.550 1.00 71.38 136 THR A C 1
ATOM 1092 O O . THR A 1 136 ? -3.889 10.755 2.315 1.00 71.38 136 THR A O 1
ATOM 1095 N N . ALA A 1 137 ? -4.289 12.740 1.378 1.00 68.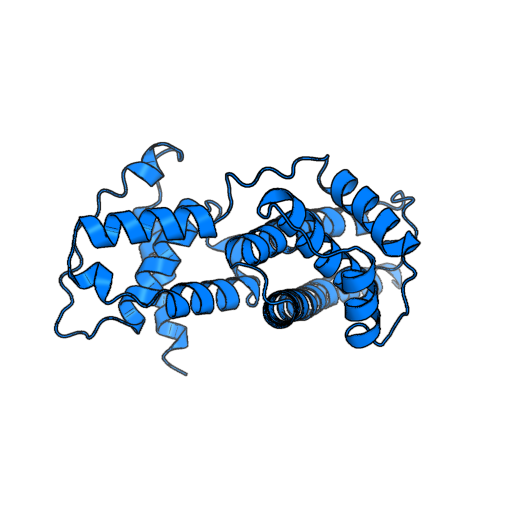25 137 ALA A N 1
ATOM 1096 C CA . ALA A 1 137 ? -5.472 13.058 2.184 1.00 68.25 137 ALA A CA 1
ATOM 1097 C C . ALA A 1 137 ? -6.650 12.082 1.994 1.00 68.25 137 ALA A C 1
ATOM 1099 O O . ALA A 1 137 ? -7.507 11.981 2.862 1.00 68.25 137 ALA A O 1
ATOM 1100 N N . ASN A 1 138 ? -6.688 11.352 0.876 1.00 77.12 138 ASN A N 1
ATOM 1101 C CA . ASN A 1 138 ? -7.777 10.434 0.530 1.00 77.12 138 ASN A CA 1
ATOM 1102 C C . ASN A 1 138 ? -7.388 8.960 0.706 1.00 77.12 138 ASN A C 1
ATOM 1104 O O . ASN A 1 138 ? -7.908 8.091 0.012 1.00 77.12 138 ASN A O 1
ATOM 1108 N N . ILE A 1 139 ? -6.452 8.667 1.608 1.00 84.75 139 ILE A N 1
ATOM 1109 C CA . ILE A 1 139 ? -5.989 7.301 1.851 1.00 84.75 139 ILE A CA 1
ATOM 1110 C C . ILE A 1 139 ? -6.824 6.680 2.966 1.00 84.75 139 ILE A C 1
ATOM 1112 O O . ILE A 1 139 ? -6.818 7.162 4.096 1.00 84.75 139 ILE A O 1
ATOM 1116 N N . THR A 1 140 ? -7.490 5.563 2.663 1.00 88.06 140 THR A N 1
ATOM 1117 C CA . THR A 1 140 ? -8.339 4.804 3.599 1.00 88.06 140 THR A CA 1
ATOM 1118 C C . THR A 1 140 ? -7.656 4.512 4.938 1.00 88.06 140 THR A C 1
ATOM 1120 O O . THR A 1 140 ? -8.299 4.581 5.978 1.00 88.06 140 THR A O 1
ATOM 1123 N N . PHE A 1 141 ? -6.350 4.237 4.933 1.00 90.62 141 PHE A N 1
ATOM 1124 C CA . PHE A 1 141 ? -5.589 3.917 6.142 1.00 90.62 141 PHE A CA 1
ATOM 1125 C C . PHE A 1 141 ? -5.571 5.071 7.155 1.00 90.62 141 PHE A C 1
ATOM 1127 O O . PHE A 1 141 ? -5.688 4.825 8.349 1.00 90.62 141 PHE A O 1
ATOM 1134 N N . ILE A 1 142 ? -5.485 6.322 6.689 1.00 89.31 142 ILE A N 1
ATOM 1135 C CA . ILE A 1 142 ? -5.485 7.499 7.573 1.00 89.31 142 ILE A CA 1
ATOM 1136 C C . ILE A 1 142 ? -6.836 7.616 8.284 1.00 89.31 142 ILE A C 1
ATOM 1138 O O . ILE A 1 142 ? -6.886 7.773 9.500 1.00 89.31 142 ILE A O 1
ATOM 1142 N N . PHE A 1 143 ? -7.934 7.460 7.538 1.00 88.25 143 PHE A N 1
ATOM 1143 C CA . PHE A 1 143 ? -9.276 7.450 8.123 1.00 88.25 143 PHE A CA 1
ATOM 1144 C C . PHE A 1 143 ? -9.468 6.280 9.089 1.00 88.25 143 PHE A C 1
ATOM 1146 O O . PHE A 1 143 ? -10.132 6.431 10.106 1.00 88.25 143 PHE A O 1
ATOM 1153 N N . LEU A 1 144 ? -8.897 5.114 8.789 1.00 89.94 144 LEU A N 1
ATOM 1154 C CA . LEU A 1 144 ? -8.989 3.933 9.646 1.00 89.94 144 LEU A CA 1
ATOM 1155 C C . LEU A 1 144 ? -8.265 4.139 10.978 1.00 89.94 144 LEU A C 1
ATOM 1157 O O . LEU A 1 144 ? -8.811 3.795 12.024 1.00 89.94 144 LEU A O 1
ATOM 1161 N N . GLU A 1 145 ? -7.067 4.723 10.944 1.00 90.31 145 GLU A N 1
ATOM 1162 C CA . GLU A 1 145 ? -6.304 5.078 12.142 1.00 90.31 145 GLU A CA 1
ATOM 1163 C C . GLU A 1 145 ? -7.061 6.101 12.999 1.00 90.31 145 GLU A C 1
ATOM 1165 O O . GLU A 1 145 ? -7.227 5.898 14.203 1.00 90.31 145 GLU A O 1
ATOM 1170 N N . GLU A 1 146 ? -7.599 7.156 12.382 1.00 89.06 146 GLU A N 1
ATOM 1171 C CA . GLU A 1 146 ? -8.388 8.176 13.078 1.00 89.06 146 GLU A CA 1
ATOM 1172 C C . GLU A 1 146 ? -9.666 7.592 13.699 1.00 89.06 146 GLU A C 1
ATOM 1174 O O . GLU A 1 146 ? -9.931 7.805 14.885 1.00 89.06 146 GLU A O 1
ATOM 1179 N N . LEU A 1 147 ? -10.432 6.808 12.933 1.00 86.12 147 LEU A N 1
ATOM 1180 C CA . LEU A 1 147 ? -11.666 6.180 13.407 1.00 86.12 147 LEU A CA 1
ATOM 1181 C C . LEU A 1 147 ? -11.404 5.199 14.551 1.00 86.12 147 LEU A C 1
ATOM 1183 O O . LEU A 1 147 ? -12.170 5.174 15.514 1.00 86.12 147 LEU A O 1
ATOM 1187 N N . LEU A 1 148 ? -10.334 4.402 14.479 1.00 86.94 148 LEU A N 1
ATOM 1188 C CA . LEU A 1 148 ? -9.993 3.484 15.562 1.00 86.94 148 LEU A CA 1
ATOM 1189 C C . LEU A 1 148 ? -9.574 4.237 16.830 1.00 86.94 148 LEU A C 1
ATOM 1191 O O . LEU A 1 148 ? -9.964 3.834 17.927 1.00 86.94 148 LEU A O 1
ATOM 1195 N N . ASN A 1 149 ? -8.809 5.322 16.701 1.00 87.06 149 ASN A N 1
ATOM 1196 C CA . ASN A 1 149 ? -8.423 6.146 17.847 1.00 87.06 149 ASN A CA 1
ATOM 1197 C C . ASN A 1 149 ? -9.657 6.758 18.524 1.00 87.06 149 ASN A C 1
ATOM 1199 O O . ASN A 1 149 ? -9.815 6.620 19.735 1.00 87.06 149 ASN A O 1
ATOM 1203 N N . GLN A 1 150 ? -10.587 7.317 17.747 1.00 82.62 150 GLN A N 1
ATOM 1204 C CA . GLN A 1 150 ? -11.865 7.813 18.271 1.00 82.62 150 GLN A CA 1
ATOM 1205 C C . GLN A 1 150 ? -12.687 6.696 18.927 1.00 82.62 150 GLN A C 1
ATOM 1207 O O . GLN A 1 150 ? -13.276 6.887 19.989 1.00 82.62 150 GLN A O 1
ATOM 1212 N N . PHE A 1 151 ? -12.720 5.506 18.325 1.00 80.69 151 PHE A N 1
ATOM 1213 C CA . PHE A 1 151 ? -13.446 4.368 18.882 1.00 80.69 151 PHE A CA 1
ATOM 1214 C C . PHE A 1 151 ? -12.900 3.949 20.252 1.00 80.69 151 PHE A C 1
ATOM 1216 O O . PHE A 1 151 ? -13.682 3.718 21.173 1.00 80.69 151 PHE A O 1
ATOM 1223 N N . LYS A 1 152 ? -11.571 3.922 20.408 1.00 83.81 152 LYS A N 1
ATOM 1224 C CA . LYS A 1 152 ? -10.889 3.647 21.684 1.00 83.81 152 LYS A CA 1
ATOM 1225 C C . LYS A 1 152 ? -11.175 4.706 22.749 1.00 83.81 152 LYS A C 1
ATOM 1227 O O . LYS A 1 152 ? -11.321 4.362 23.917 1.00 83.81 152 LYS A O 1
ATOM 1232 N N . GLU A 1 153 ? -11.292 5.974 22.362 1.00 81.81 153 GLU A N 1
ATOM 1233 C CA . GLU A 1 153 ? -11.655 7.057 23.288 1.00 81.81 153 GLU A CA 1
ATOM 1234 C C . GLU A 1 153 ? -13.108 6.952 23.776 1.00 81.81 153 GLU A C 1
ATOM 1236 O O . GLU A 1 153 ? -13.404 7.281 24.926 1.00 81.81 153 GLU A O 1
ATOM 1241 N N . VAL A 1 154 ? -14.020 6.489 22.915 1.00 76.25 154 VAL A N 1
ATOM 1242 C CA . VAL A 1 154 ? -15.462 6.440 23.204 1.00 76.25 154 VAL A CA 1
ATOM 1243 C C . VAL A 1 154 ? -15.879 5.138 23.896 1.00 76.25 154 VAL A C 1
ATOM 1245 O O . VAL A 1 154 ? -16.818 5.150 24.695 1.00 76.25 154 VAL A O 1
ATOM 1248 N N . ALA A 1 155 ? -15.203 4.015 23.631 1.00 75.56 155 ALA A N 1
ATOM 1249 C CA . ALA A 1 155 ? -15.535 2.730 24.236 1.00 75.56 155 ALA A CA 1
ATOM 1250 C C . ALA A 1 155 ? -14.316 1.864 24.548 1.00 75.56 155 ALA A C 1
ATOM 1252 O O . ALA A 1 155 ? -13.454 1.622 23.707 1.00 75.56 155 ALA A O 1
ATOM 1253 N N . LYS A 1 156 ? -14.341 1.263 25.743 1.00 75.94 156 LYS A N 1
ATOM 1254 C CA . LYS A 1 156 ? -13.321 0.309 26.207 1.00 75.94 156 LYS A CA 1
ATOM 1255 C C . LYS A 1 156 ? -13.186 -0.912 25.296 1.00 75.94 156 LYS A C 1
ATOM 1257 O O . LYS A 1 156 ? -12.090 -1.427 25.131 1.00 75.94 156 LYS A O 1
ATOM 1262 N N . VAL A 1 157 ? -14.278 -1.334 24.653 1.00 76.56 157 VAL A N 1
ATOM 1263 C CA . VAL A 1 157 ? -14.268 -2.438 23.676 1.00 76.56 157 VAL A CA 1
ATOM 1264 C C . VAL A 1 157 ? -13.388 -2.103 22.458 1.00 76.56 157 VAL A C 1
ATOM 1266 O O . VAL A 1 157 ? -12.874 -3.000 21.798 1.00 76.56 157 VAL A O 1
ATOM 1269 N N . GLY A 1 158 ? -13.134 -0.819 22.182 1.00 74.50 158 GLY A N 1
ATOM 1270 C CA . GLY A 1 158 ? -12.192 -0.391 21.149 1.00 74.50 158 GLY A CA 1
ATOM 1271 C C . GLY A 1 158 ? -10.744 -0.786 21.406 1.00 74.50 158 GLY A C 1
ATOM 1272 O O . GLY A 1 158 ? -9.983 -0.930 20.450 1.00 74.50 158 GLY A O 1
ATOM 1273 N N . GLU A 1 159 ? -10.359 -1.027 22.660 1.00 81.31 159 GLU A N 1
ATOM 1274 C CA . GLU A 1 159 ? -9.030 -1.551 22.996 1.00 81.31 159 GLU A CA 1
ATOM 1275 C C . GLU A 1 159 ? -8.858 -3.015 22.569 1.00 81.31 159 GLU A C 1
ATOM 1277 O O . GLU A 1 159 ? -7.733 -3.454 22.339 1.00 81.31 159 GLU A O 1
ATOM 1282 N N . LEU A 1 160 ? -9.961 -3.756 22.415 1.00 82.56 160 LEU A N 1
ATOM 1283 C CA . LEU A 1 160 ? -9.954 -5.163 22.008 1.00 82.56 160 LEU A CA 1
ATOM 1284 C C . LEU A 1 160 ? -9.830 -5.345 20.494 1.00 82.56 160 LEU A C 1
ATOM 1286 O O . LEU A 1 160 ? -9.539 -6.447 20.030 1.00 82.56 160 LEU A O 1
ATOM 1290 N N . VAL A 1 161 ? -10.039 -4.280 19.716 1.00 84.19 161 VAL A N 1
ATOM 1291 C CA . VAL A 1 161 ? -9.890 -4.337 18.262 1.00 84.19 161 VAL A CA 1
ATOM 1292 C C . VAL A 1 161 ? -8.408 -4.454 17.918 1.00 84.19 161 VAL A C 1
ATOM 1294 O O . VAL A 1 161 ? -7.629 -3.517 18.122 1.00 84.19 161 VAL A O 1
ATOM 1297 N N . ASN A 1 162 ? -8.018 -5.606 17.368 1.00 87.44 162 ASN A N 1
ATOM 1298 C CA . ASN A 1 162 ? -6.640 -5.833 16.945 1.00 87.44 162 ASN A CA 1
ATOM 1299 C C . ASN A 1 162 ? -6.318 -4.999 15.692 1.00 87.44 162 ASN A C 1
ATOM 1301 O O . ASN A 1 162 ? -6.975 -5.123 14.658 1.00 87.44 162 ASN A O 1
ATOM 1305 N N . TRP A 1 163 ? -5.266 -4.182 15.778 1.00 89.00 163 TRP A N 1
ATOM 1306 C CA . TRP A 1 163 ? -4.773 -3.381 14.659 1.00 89.00 163 TRP A CA 1
ATOM 1307 C C . TRP A 1 163 ? -4.258 -4.226 13.492 1.00 89.00 163 TRP A C 1
ATOM 1309 O O . TRP A 1 163 ? -4.456 -3.861 12.336 1.00 89.00 163 TRP A O 1
ATOM 1319 N N . GLU A 1 164 ? -3.646 -5.375 13.775 1.00 90.38 164 GLU A N 1
ATOM 1320 C CA . GLU A 1 164 ? -3.198 -6.310 12.740 1.00 90.38 164 GLU A CA 1
ATOM 1321 C C . GLU A 1 164 ? -4.385 -6.837 11.936 1.00 90.38 164 GLU A C 1
ATOM 1323 O O . GLU A 1 164 ? -4.348 -6.804 10.713 1.00 90.38 164 GLU A O 1
ATOM 1328 N N . ALA A 1 165 ? -5.506 -7.153 12.592 1.00 89.62 165 ALA A N 1
ATOM 1329 C CA . ALA A 1 165 ? -6.718 -7.579 11.893 1.00 89.62 165 ALA A CA 1
ATOM 1330 C C . ALA A 1 165 ? -7.312 -6.474 10.999 1.00 89.62 165 ALA A C 1
ATOM 1332 O O . ALA A 1 165 ? -7.917 -6.770 9.971 1.00 89.62 165 ALA A O 1
ATOM 1333 N N . CYS A 1 166 ? -7.162 -5.196 11.365 1.00 90.94 166 CYS A N 1
ATOM 1334 C CA . CYS A 1 166 ? -7.515 -4.072 10.489 1.00 90.94 166 CYS A CA 1
ATOM 1335 C C . CYS A 1 166 ? -6.652 -4.055 9.224 1.00 90.94 166 CYS A C 1
ATOM 1337 O O . CYS A 1 166 ? -7.162 -3.843 8.123 1.00 90.94 166 CYS A O 1
ATOM 1339 N N . MET A 1 167 ? -5.353 -4.307 9.376 1.00 92.12 167 MET A N 1
ATOM 1340 C CA . MET A 1 167 ? -4.417 -4.377 8.258 1.00 92.12 167 MET A CA 1
ATOM 1341 C C . MET A 1 167 ? -4.675 -5.598 7.369 1.00 92.12 167 MET A C 1
ATOM 1343 O O . MET A 1 167 ? -4.730 -5.447 6.153 1.00 92.12 167 MET A O 1
ATOM 1347 N N . ASP A 1 168 ? -4.933 -6.766 7.952 1.00 91.44 168 ASP A N 1
ATOM 1348 C CA . ASP A 1 168 ? -5.219 -7.998 7.209 1.00 91.44 168 ASP A CA 1
ATOM 1349 C C . ASP A 1 168 ? -6.491 -7.868 6.358 1.00 91.44 168 ASP A C 1
ATOM 1351 O O . ASP A 1 168 ? -6.517 -8.257 5.188 1.00 91.44 168 ASP A O 1
ATOM 1355 N N . VAL A 1 169 ? -7.549 -7.261 6.912 1.00 89.88 169 VAL A N 1
ATOM 1356 C CA . VAL A 1 169 ? -8.774 -6.964 6.152 1.00 89.88 169 VAL A CA 1
ATOM 1357 C C . VAL A 1 169 ? -8.477 -5.972 5.025 1.00 89.88 169 VAL A C 1
ATOM 1359 O O . VAL A 1 169 ? -8.978 -6.139 3.913 1.00 89.88 169 VAL A O 1
ATOM 1362 N N . MET A 1 170 ? -7.657 -4.950 5.275 1.00 89.19 170 MET A N 1
ATOM 1363 C CA . MET A 1 170 ? -7.291 -3.966 4.256 1.00 89.19 170 MET A CA 1
ATOM 1364 C C . MET A 1 170 ? -6.460 -4.582 3.119 1.00 89.19 170 MET A C 1
ATOM 1366 O O . MET A 1 170 ? -6.718 -4.281 1.952 1.00 89.19 170 MET A O 1
ATOM 1370 N N . ASP A 1 171 ? -5.522 -5.476 3.429 1.00 91.12 171 ASP A N 1
ATOM 1371 C CA . ASP A 1 171 ? -4.758 -6.246 2.441 1.00 91.12 171 ASP A CA 1
ATOM 1372 C C . ASP A 1 171 ? -5.672 -7.123 1.586 1.00 91.12 171 ASP A C 1
ATOM 1374 O O . ASP A 1 171 ? -5.603 -7.076 0.354 1.00 91.12 171 ASP A O 1
ATOM 1378 N N . LEU A 1 172 ? -6.591 -7.852 2.226 1.00 88.12 172 LEU A N 1
ATOM 1379 C CA . LEU A 1 172 ? -7.575 -8.685 1.539 1.00 88.12 172 LEU A CA 1
ATOM 1380 C C . LEU A 1 172 ? -8.434 -7.862 0.568 1.00 88.12 172 LEU A C 1
ATOM 1382 O O . LEU A 1 172 ? -8.690 -8.302 -0.556 1.00 88.12 172 LEU A O 1
ATOM 1386 N N . LEU A 1 173 ? -8.842 -6.655 0.974 1.00 85.31 173 LEU A N 1
ATOM 1387 C CA . LEU A 1 173 ? -9.562 -5.730 0.101 1.00 85.31 173 LEU A CA 1
ATOM 1388 C C . LEU A 1 173 ? -8.705 -5.299 -1.095 1.00 85.31 173 LEU A C 1
ATOM 1390 O O . LEU A 1 173 ? -9.200 -5.297 -2.212 1.00 85.31 173 LEU A O 1
ATOM 1394 N N . TYR A 1 174 ? -7.421 -4.978 -0.929 1.00 85.69 174 TYR A N 1
ATOM 1395 C CA . TYR A 1 174 ? -6.587 -4.624 -2.086 1.00 85.69 174 TYR A CA 1
ATOM 1396 C C . TYR A 1 174 ? -6.385 -5.796 -3.062 1.00 85.69 174 TYR A C 1
ATOM 1398 O O . TYR A 1 174 ? -6.390 -5.583 -4.286 1.00 85.69 174 TYR A O 1
ATOM 1406 N N . GLU A 1 175 ? -6.229 -7.020 -2.549 1.00 85.38 175 GLU A N 1
ATOM 1407 C CA . GLU A 1 175 ? -6.053 -8.232 -3.357 1.00 85.38 175 GLU A CA 1
ATOM 1408 C C . GLU A 1 175 ? -7.292 -8.598 -4.182 1.00 85.38 175 GLU A C 1
ATOM 1410 O O . GLU A 1 175 ? -7.166 -9.014 -5.342 1.00 85.38 175 GLU A O 1
ATOM 1415 N N . LYS A 1 176 ? -8.480 -8.463 -3.585 1.00 74.88 176 LYS A N 1
ATOM 1416 C CA . LYS A 1 176 ? -9.779 -8.729 -4.205 1.00 74.88 176 LYS A CA 1
ATOM 1417 C C . LYS A 1 176 ? -10.277 -7.416 -4.808 1.00 74.88 176 LYS A C 1
ATOM 1419 O O . LYS A 1 176 ? -10.783 -6.573 -4.090 1.00 74.88 176 LYS A O 1
ATOM 1424 N N . GLU A 1 177 ? -10.149 -7.245 -6.124 1.00 62.25 177 GLU A N 1
ATOM 1425 C CA . GLU A 1 177 ? -10.474 -6.050 -6.950 1.00 62.25 177 GLU A CA 1
ATOM 1426 C C . GLU A 1 177 ? -11.858 -5.371 -6.724 1.00 62.25 177 GLU A C 1
ATOM 1428 O O . GLU A 1 177 ? -12.197 -4.353 -7.331 1.00 62.25 177 GLU A O 1
ATOM 1433 N N . GLU A 1 178 ? -12.657 -5.887 -5.798 1.00 54.78 178 GLU A N 1
ATOM 1434 C CA . GLU A 1 178 ? -13.943 -5.378 -5.335 1.00 54.78 178 GLU A CA 1
ATOM 1435 C C . GLU A 1 178 ? -13.867 -4.016 -4.614 1.00 54.78 178 GLU A C 1
ATOM 1437 O O . GLU A 1 178 ? -14.902 -3.395 -4.354 1.00 54.78 178 GLU A O 1
ATOM 1442 N N . THR A 1 179 ? -12.667 -3.471 -4.376 1.00 47.41 179 THR A N 1
ATOM 1443 C CA . THR A 1 179 ? -12.476 -2.096 -3.873 1.00 47.41 179 THR A CA 1
ATOM 1444 C C . THR A 1 179 ? -13.140 -1.036 -4.750 1.00 47.41 179 THR A C 1
ATOM 1446 O O . THR A 1 179 ? -13.593 -0.011 -4.239 1.00 47.41 179 THR A O 1
ATOM 1449 N N . THR A 1 180 ? -13.268 -1.287 -6.055 1.00 46.72 180 THR A N 1
ATOM 1450 C CA . THR A 1 180 ? -13.803 -0.306 -7.014 1.00 46.72 180 THR A CA 1
ATOM 1451 C C . THR A 1 180 ? -15.324 -0.134 -6.943 1.00 46.72 180 THR A C 1
ATOM 1453 O O . THR A 1 180 ? -15.836 0.943 -7.263 1.00 46.72 180 THR A O 1
ATOM 1456 N N . VAL A 1 181 ? -16.064 -1.159 -6.501 1.00 46.62 181 VAL A N 1
ATOM 1457 C CA . VAL A 1 181 ? -17.538 -1.141 -6.487 1.00 46.62 181 VAL A CA 1
ATOM 1458 C C . VAL A 1 181 ? -18.091 -0.741 -5.117 1.00 46.62 181 VAL A C 1
ATOM 1460 O O . VAL A 1 181 ? -19.076 -0.002 -5.058 1.00 46.62 181 VAL A O 1
ATOM 1463 N N . PHE A 1 182 ? -17.452 -1.159 -4.019 1.00 45.06 182 PHE A N 1
ATOM 1464 C CA . PHE A 1 182 ? -18.008 -0.964 -2.675 1.00 45.06 182 PHE A CA 1
ATOM 1465 C C . PHE A 1 182 ? -17.671 0.390 -2.028 1.00 45.06 182 PHE A C 1
ATOM 1467 O O . PHE A 1 182 ? -18.460 0.873 -1.213 1.00 45.06 182 PHE A O 1
ATOM 1474 N N . TYR A 1 183 ? -16.578 1.066 -2.415 1.00 52.59 183 TYR A N 1
ATOM 1475 C CA . TYR A 1 183 ? -16.104 2.243 -1.673 1.00 52.59 183 TYR A CA 1
ATOM 1476 C C . TYR A 1 183 ? -15.630 3.392 -2.564 1.00 52.59 183 TYR A C 1
ATOM 1478 O O . TYR A 1 183 ? -14.447 3.678 -2.690 1.00 52.59 183 TYR A O 1
ATOM 1486 N N . ARG A 1 184 ? -16.580 4.164 -3.102 1.00 60.16 184 ARG A N 1
ATOM 1487 C CA . ARG A 1 184 ? -16.276 5.482 -3.703 1.00 60.16 184 ARG A CA 1
ATOM 1488 C C . ARG A 1 184 ? -15.733 6.515 -2.696 1.00 60.16 184 ARG A C 1
ATOM 1490 O O . ARG A 1 184 ? -15.378 7.615 -3.101 1.00 60.16 184 ARG A O 1
ATOM 1497 N N . SER A 1 185 ? -15.695 6.172 -1.405 1.00 76.31 185 SER A N 1
ATOM 1498 C CA . SER A 1 185 ? -15.292 7.035 -0.294 1.00 76.31 185 SER A CA 1
ATOM 1499 C C . SER A 1 185 ? -14.301 6.301 0.623 1.00 76.31 185 SER A C 1
ATOM 1501 O O . SER A 1 185 ? -14.669 5.274 1.207 1.00 76.31 185 SER A O 1
ATOM 1503 N N . PRO A 1 186 ? -13.069 6.821 0.793 1.00 81.00 186 PRO A N 1
ATOM 1504 C CA . PRO A 1 186 ? -12.075 6.279 1.724 1.00 81.00 186 PRO A CA 1
ATOM 1505 C C . PRO A 1 186 ? -12.570 6.202 3.178 1.00 81.00 186 PRO A C 1
ATOM 1507 O O . PRO A 1 186 ? -12.281 5.229 3.868 1.00 81.00 186 PRO A O 1
ATOM 1510 N N . CYS A 1 187 ? -13.386 7.171 3.625 1.00 81.81 187 CYS A N 1
ATOM 1511 C CA . CYS A 1 187 ? -13.999 7.180 4.967 1.00 81.81 187 CYS A CA 1
ATOM 1512 C C . CYS A 1 187 ? -14.947 5.989 5.152 1.00 81.81 187 CYS A C 1
ATOM 1514 O O . CYS A 1 187 ? -14.880 5.268 6.146 1.00 81.81 187 CYS A O 1
ATOM 1516 N N . SER A 1 188 ? -15.798 5.735 4.150 1.00 81.06 188 SER A N 1
ATOM 1517 C CA . SER A 1 188 ? -16.718 4.592 4.170 1.00 81.06 188 SER A CA 1
ATOM 1518 C C . SER A 1 188 ? -15.966 3.257 4.175 1.00 81.06 188 SER A C 1
ATOM 1520 O O . SER A 1 188 ? -16.364 2.338 4.888 1.00 81.06 188 SER A O 1
ATOM 1522 N N . SER A 1 189 ? -14.868 3.156 3.416 1.00 81.50 189 SER A N 1
ATOM 1523 C CA . SER A 1 189 ? -14.010 1.965 3.417 1.00 81.50 189 SER A CA 1
ATOM 1524 C C . SER A 1 189 ? -13.362 1.734 4.777 1.00 81.50 189 SER A C 1
ATOM 1526 O O . SER A 1 189 ? -13.334 0.606 5.254 1.00 81.50 189 SER A O 1
ATOM 1528 N N . ALA A 1 190 ? -12.864 2.791 5.414 1.00 86.62 190 ALA A N 1
ATOM 1529 C CA . ALA A 1 190 ? -12.238 2.704 6.724 1.00 86.62 190 ALA A CA 1
ATOM 1530 C C . ALA A 1 190 ? -13.230 2.246 7.801 1.00 86.62 190 ALA A C 1
ATOM 1532 O O . ALA A 1 190 ? -12.928 1.340 8.574 1.00 86.62 190 ALA A O 1
ATOM 1533 N N . ALA A 1 191 ? -14.443 2.804 7.806 1.00 84.44 191 ALA A N 1
ATOM 1534 C CA . ALA A 1 191 ? -15.498 2.387 8.726 1.00 84.44 191 ALA A CA 1
ATOM 1535 C C . ALA A 1 191 ? -15.886 0.912 8.528 1.00 84.44 191 ALA A C 1
ATOM 1537 O O . ALA A 1 191 ? -16.040 0.171 9.496 1.00 84.44 191 ALA A O 1
ATOM 1538 N N . ALA A 1 192 ? -16.003 0.472 7.274 1.00 83.69 192 ALA A N 1
ATOM 1539 C CA . ALA A 1 192 ? -16.258 -0.921 6.932 1.00 83.69 192 ALA A CA 1
ATOM 1540 C C . ALA A 1 192 ? -15.165 -1.868 7.444 1.00 83.69 192 ALA A C 1
ATOM 1542 O O . ALA A 1 192 ? -15.489 -2.886 8.053 1.00 83.69 192 ALA A O 1
ATOM 1543 N N . ILE A 1 193 ? -13.891 -1.520 7.232 1.00 87.75 193 ILE A N 1
ATOM 1544 C CA . ILE A 1 193 ? -12.745 -2.291 7.732 1.00 87.75 193 ILE A CA 1
ATOM 1545 C C . ILE A 1 193 ? -12.794 -2.372 9.259 1.00 87.75 193 ILE A C 1
ATOM 1547 O O . ILE A 1 193 ? -12.707 -3.462 9.810 1.00 87.75 193 ILE A O 1
ATOM 1551 N N . LEU A 1 194 ? -13.018 -1.248 9.944 1.00 86.38 194 LEU A N 1
ATOM 1552 C CA . LEU A 1 194 ? -13.102 -1.217 11.403 1.00 86.38 194 LEU A CA 1
ATOM 1553 C C . LEU A 1 194 ? -14.214 -2.134 11.938 1.00 86.38 194 LEU A C 1
ATOM 1555 O O . LEU A 1 194 ? -13.988 -2.888 12.881 1.00 86.38 194 LEU A O 1
ATOM 1559 N N . ILE A 1 195 ? -15.399 -2.104 11.321 1.00 84.00 195 ILE A N 1
ATOM 1560 C CA . ILE A 1 195 ? -16.521 -2.980 11.689 1.00 84.00 195 ILE A CA 1
ATOM 1561 C C . ILE A 1 195 ? -16.164 -4.448 11.430 1.00 84.00 195 ILE A C 1
ATOM 1563 O O . ILE A 1 195 ? -16.421 -5.295 12.282 1.00 84.00 195 ILE A O 1
ATOM 1567 N N . ALA A 1 196 ? -15.556 -4.756 10.283 1.00 85.00 196 ALA A N 1
ATOM 1568 C CA . ALA A 1 196 ? -15.100 -6.103 9.949 1.00 85.00 196 ALA A CA 1
ATOM 1569 C C . ALA A 1 196 ? -14.153 -6.649 11.020 1.00 85.00 196 ALA A C 1
ATOM 1571 O O . ALA A 1 196 ? -14.381 -7.715 11.587 1.00 85.00 196 ALA A O 1
ATOM 1572 N N . SER A 1 197 ? -13.112 -5.880 11.329 1.00 87.19 197 SER A N 1
ATOM 1573 C CA . SER A 1 197 ? -12.082 -6.259 12.286 1.00 87.19 197 SER A CA 1
ATOM 1574 C C . SER A 1 197 ? -12.647 -6.359 13.695 1.00 87.19 197 SER A C 1
ATOM 1576 O O . SER A 1 197 ? -12.304 -7.297 14.408 1.00 87.19 197 SER A O 1
ATOM 1578 N N . TYR A 1 198 ? -13.572 -5.477 14.080 1.00 82.75 198 TYR A N 1
ATOM 1579 C CA . TYR A 1 198 ? -14.311 -5.592 15.336 1.00 82.75 198 TYR A CA 1
ATOM 1580 C C . TYR A 1 198 ? -15.059 -6.928 15.432 1.00 82.75 198 TYR A C 1
ATOM 1582 O O . TYR A 1 198 ? -14.882 -7.656 16.403 1.00 82.75 198 TYR A O 1
ATOM 1590 N N . LEU A 1 199 ? -15.839 -7.293 14.409 1.00 82.19 199 LEU A N 1
ATOM 1591 C CA . LEU A 1 199 ? -16.615 -8.540 14.402 1.00 82.19 199 LEU A CA 1
ATOM 1592 C C . LEU A 1 199 ? -15.730 -9.795 14.454 1.00 82.19 199 LEU A C 1
ATOM 1594 O O . LEU A 1 199 ? -16.160 -10.818 14.981 1.00 82.19 199 LEU A O 1
ATOM 1598 N N . ILE A 1 200 ? -14.516 -9.723 13.900 1.00 83.44 200 ILE A N 1
ATOM 1599 C CA . ILE A 1 200 ? -13.553 -10.833 13.882 1.00 83.44 200 ILE A CA 1
ATOM 1600 C C . ILE A 1 200 ? -12.800 -10.949 15.215 1.00 83.44 200 ILE A C 1
ATOM 1602 O O . ILE A 1 200 ? -12.506 -12.057 15.659 1.00 83.44 200 ILE A O 1
ATOM 1606 N N . THR A 1 201 ? -12.455 -9.822 15.843 1.00 82.94 201 THR A N 1
ATOM 1607 C CA . THR A 1 201 ? -11.517 -9.788 16.981 1.00 82.94 201 THR A CA 1
ATOM 1608 C C . THR A 1 201 ? -12.195 -9.678 18.339 1.00 82.94 201 THR A C 1
ATOM 1610 O O . THR A 1 201 ? -11.640 -10.154 19.329 1.00 82.94 201 THR A O 1
ATOM 1613 N N . VAL A 1 202 ? -13.392 -9.090 18.405 1.00 73.75 202 VAL A N 1
ATOM 1614 C CA . VAL A 1 202 ? -14.103 -8.870 19.665 1.00 73.75 202 VAL A CA 1
ATOM 1615 C C . VAL A 1 202 ? -15.040 -10.045 19.953 1.00 73.75 202 VAL A C 1
ATOM 1617 O O . VAL A 1 202 ? -15.925 -10.339 19.141 1.00 73.75 202 VAL A O 1
ATOM 1620 N N . PRO A 1 203 ? -14.897 -10.711 21.114 1.00 69.00 203 PRO A N 1
ATOM 1621 C CA . PRO A 1 203 ? -15.749 -11.832 21.483 1.00 69.00 203 PRO A CA 1
ATOM 1622 C C . PRO A 1 203 ? -17.218 -11.402 21.598 1.00 69.00 203 PRO A C 1
ATOM 1624 O O . PRO A 1 203 ? -17.543 -10.349 22.144 1.00 69.00 203 PRO A O 1
ATOM 1627 N N . VAL A 1 204 ? -18.120 -12.258 21.108 1.00 62.28 204 VAL A N 1
ATOM 1628 C CA . VAL A 1 204 ? -19.575 -12.006 21.004 1.00 62.28 204 VAL A CA 1
ATOM 1629 C C . VAL A 1 204 ? -20.215 -11.640 22.351 1.00 62.28 204 VAL A C 1
ATOM 1631 O O . VAL A 1 204 ? -21.231 -10.954 22.403 1.00 62.28 204 VAL A O 1
ATOM 1634 N N . GLN A 1 205 ? -19.613 -12.078 23.456 1.00 58.25 205 GLN A N 1
ATOM 1635 C CA . GLN A 1 205 ? -20.061 -11.806 24.820 1.00 58.25 205 GLN A CA 1
ATOM 1636 C C . GLN A 1 205 ? -19.881 -10.337 25.250 1.00 58.25 205 GLN A C 1
ATOM 1638 O O . GLN A 1 205 ? -20.496 -9.931 26.232 1.00 58.25 205 GLN A O 1
ATOM 1643 N N . GLU A 1 206 ? -19.081 -9.548 24.525 1.00 58.59 206 GLU A N 1
ATOM 1644 C CA . GLU A 1 206 ? -18.759 -8.144 24.830 1.00 58.59 206 GLU A CA 1
ATOM 1645 C C . GLU A 1 206 ? -19.244 -7.171 23.737 1.00 58.59 206 GLU A C 1
ATOM 1647 O O . GLU A 1 206 ? -18.777 -6.034 23.638 1.00 58.59 206 GLU A O 1
ATOM 1652 N N . TRP A 1 207 ? -20.193 -7.602 22.895 1.00 59.97 207 TRP A N 1
ATOM 1653 C CA . TRP A 1 207 ? -20.768 -6.779 21.826 1.00 59.97 207 TRP A CA 1
ATOM 1654 C C . TRP A 1 207 ? -21.718 -5.694 22.354 1.00 59.97 207 TRP A C 1
ATOM 1656 O O . TRP A 1 207 ? -22.932 -5.740 22.163 1.00 59.97 207 TRP A O 1
ATOM 1666 N N . GLU A 1 208 ? -21.155 -4.663 22.972 1.00 55.84 208 GLU A N 1
ATOM 1667 C CA . GLU A 1 208 ? -21.803 -3.363 23.135 1.00 55.84 208 GLU A CA 1
ATOM 1668 C C . GLU A 1 208 ? -21.214 -2.412 22.094 1.00 55.84 208 GLU A C 1
ATOM 1670 O O . GLU A 1 208 ? -20.310 -1.640 22.398 1.00 55.84 208 GLU A O 1
ATOM 1675 N N . PHE A 1 209 ? -21.660 -2.498 20.834 1.00 55.47 209 PHE A N 1
ATOM 1676 C CA . PHE A 1 209 ? -21.178 -1.575 19.803 1.00 55.47 209 PHE A CA 1
ATOM 1677 C C . PHE A 1 209 ? -21.724 -0.167 20.102 1.00 55.47 209 PHE A C 1
ATOM 1679 O O . PHE A 1 209 ? -22.931 0.058 19.952 1.00 55.47 209 PHE A O 1
ATOM 1686 N N . PRO A 1 210 ? -20.891 0.792 20.544 1.00 52.41 210 PRO A N 1
ATOM 1687 C CA . PRO A 1 210 ? -21.357 2.144 20.803 1.00 52.41 210 PRO A CA 1
ATOM 1688 C C . PRO A 1 210 ? -21.770 2.800 19.482 1.00 52.41 210 PRO A C 1
ATOM 1690 O O . PRO A 1 210 ? -21.144 2.606 18.437 1.00 52.41 210 PRO A O 1
ATOM 1693 N N . ILE A 1 211 ? -22.806 3.636 19.521 1.00 53.06 211 ILE A N 1
ATOM 1694 C CA . ILE A 1 211 ? -23.121 4.517 18.395 1.00 53.06 211 ILE A CA 1
ATOM 1695 C C . ILE A 1 211 ? -22.031 5.592 18.352 1.00 53.06 211 ILE A C 1
ATOM 1697 O O . ILE A 1 211 ? -22.121 6.613 19.031 1.00 53.06 211 ILE A O 1
ATOM 1701 N N . VAL A 1 212 ? -20.973 5.342 17.584 1.00 51.31 212 VAL A N 1
ATOM 1702 C CA . VAL A 1 212 ? -19.926 6.333 17.318 1.00 51.31 212 VAL A CA 1
ATOM 1703 C C . VAL A 1 212 ? -20.547 7.457 16.479 1.00 51.31 212 VAL A C 1
ATOM 1705 O O . VAL A 1 212 ? -21.262 7.147 15.517 1.00 51.31 212 VAL A O 1
ATOM 1708 N N . PRO A 1 213 ? -20.315 8.748 16.781 1.00 45.69 213 PRO A N 1
ATOM 1709 C CA . PRO A 1 213 ? -20.740 9.835 15.911 1.00 45.69 213 PRO A CA 1
ATOM 1710 C C . PRO A 1 213 ? -19.950 9.769 14.599 1.00 45.69 213 PRO A C 1
ATOM 1712 O O . PRO A 1 213 ? -18.922 10.410 14.420 1.00 45.69 213 PRO A O 1
ATOM 1715 N N . TRP A 1 214 ? -20.456 9.019 13.624 1.00 54.72 214 TRP A N 1
ATOM 1716 C CA . TRP A 1 214 ? -19.956 8.957 12.243 1.00 54.72 214 TRP A CA 1
ATOM 1717 C C . TRP A 1 214 ? -20.154 10.287 11.480 1.00 54.72 214 TRP A C 1
ATOM 1719 O O . TRP A 1 214 ? -20.072 10.344 10.252 1.00 54.72 214 TRP A O 1
ATOM 1729 N N . GLU A 1 215 ? -20.416 11.380 12.204 1.00 37.47 215 GLU A N 1
ATOM 1730 C CA . GLU A 1 215 ? -20.609 12.737 11.701 1.00 37.47 215 GLU A CA 1
ATOM 1731 C C . GLU A 1 215 ? -19.381 13.255 10.947 1.00 37.47 215 GLU A C 1
ATOM 1733 O O . GLU A 1 215 ? -19.532 14.065 10.034 1.00 37.47 215 GLU A O 1
ATOM 1738 N N . TYR A 1 216 ? -18.190 12.712 11.212 1.00 42.03 216 TYR A N 1
ATOM 1739 C CA . TYR A 1 216 ? -16.995 13.035 10.434 1.00 42.03 216 TYR A CA 1
ATOM 1740 C C . TYR A 1 216 ? -17.115 12.596 8.963 1.00 42.03 216 TYR A C 1
ATOM 1742 O O . TYR A 1 216 ? -16.796 13.371 8.060 1.00 42.03 216 TYR A O 1
ATOM 1750 N N . CYS A 1 217 ? -17.709 11.425 8.681 1.00 42.84 217 CYS A N 1
ATOM 1751 C CA . CYS A 1 217 ? -17.999 11.033 7.296 1.00 42.84 217 CYS A CA 1
ATOM 1752 C C . CYS A 1 217 ? -19.133 11.879 6.669 1.00 42.84 217 CYS A C 1
ATOM 1754 O O . CYS A 1 217 ? -19.250 11.913 5.447 1.00 42.84 217 CYS A O 1
ATOM 1756 N N . LYS A 1 218 ? -19.952 12.608 7.451 1.00 40.47 218 LYS A N 1
ATOM 1757 C CA . LYS A 1 218 ? -20.954 13.547 6.898 1.00 40.47 218 LYS A CA 1
ATOM 1758 C C . LYS A 1 218 ? -20.338 14.857 6.410 1.00 40.47 218 LYS A C 1
ATOM 1760 O O . LYS A 1 218 ? -20.932 15.501 5.549 1.00 40.47 218 LYS A O 1
ATOM 1765 N N . HIS A 1 219 ? -19.199 15.286 6.955 1.00 38.66 219 HIS A N 1
ATOM 1766 C CA . HIS A 1 219 ? -18.644 16.596 6.605 1.00 38.66 219 HIS A CA 1
ATOM 1767 C C . HIS A 1 219 ? -17.964 16.626 5.227 1.00 38.66 219 HIS A C 1
ATOM 1769 O O . HIS A 1 219 ? -17.858 17.699 4.641 1.00 38.66 219 HIS A O 1
ATOM 1775 N N . ASN A 1 220 ? -17.605 15.459 4.675 1.00 38.88 220 ASN A N 1
ATOM 1776 C CA . ASN A 1 220 ? -16.985 15.323 3.351 1.00 38.88 220 ASN A CA 1
ATOM 1777 C C . ASN A 1 220 ? -17.858 14.619 2.292 1.00 38.88 220 ASN A C 1
ATOM 1779 O O . ASN A 1 220 ? -17.449 14.519 1.137 1.00 38.88 220 ASN A O 1
ATOM 1783 N N . GLU A 1 221 ? -19.065 14.157 2.633 1.00 42.72 221 GLU A N 1
ATOM 1784 C CA . GLU A 1 221 ? -19.976 13.510 1.682 1.00 42.72 221 GLU A CA 1
ATOM 1785 C C . GLU A 1 221 ? -21.385 14.104 1.767 1.00 42.72 221 GLU A C 1
ATOM 1787 O O . GLU A 1 221 ? -21.987 14.190 2.837 1.00 42.72 221 GLU A O 1
ATOM 1792 N N . GLN A 1 222 ? -21.939 14.470 0.603 1.00 37.53 222 GLN A N 1
ATOM 1793 C CA . GLN A 1 222 ? -23.362 14.764 0.450 1.00 37.53 222 GLN A CA 1
ATOM 1794 C C . GLN A 1 222 ? -24.175 13.587 1.002 1.00 37.53 222 GLN A C 1
ATOM 1796 O O . GLN A 1 222 ? -24.153 12.458 0.507 1.00 37.53 222 GLN A O 1
ATOM 1801 N N . THR A 1 223 ? -24.860 13.879 2.094 1.00 37.19 223 THR A N 1
ATOM 1802 C CA . THR A 1 223 ? -25.565 12.952 2.961 1.00 37.19 223 THR A CA 1
ATOM 1803 C C . THR A 1 223 ? -26.785 12.370 2.262 1.00 37.19 223 THR A C 1
ATOM 1805 O O . THR A 1 223 ? -27.837 12.994 2.202 1.00 37.19 223 THR A O 1
ATOM 1808 N N . ALA A 1 224 ? -26.669 11.140 1.755 1.00 31.73 224 ALA A N 1
ATOM 1809 C CA . ALA A 1 224 ? -27.855 10.350 1.408 1.00 31.73 224 ALA A CA 1
ATOM 1810 C C . ALA A 1 224 ? -27.694 8.819 1.454 1.00 31.73 224 ALA A C 1
ATOM 1812 O O . ALA A 1 224 ? -28.695 8.133 1.289 1.00 31.73 224 ALA A O 1
ATOM 1813 N N . ASN A 1 225 ? -26.497 8.237 1.646 1.00 41.44 225 ASN A N 1
ATOM 1814 C CA . ASN A 1 225 ? -26.351 6.795 1.360 1.00 41.44 225 ASN A CA 1
ATOM 1815 C C . ASN A 1 225 ? -25.360 5.986 2.224 1.00 41.44 225 ASN A C 1
ATOM 1817 O O . ASN A 1 225 ? -25.085 4.836 1.898 1.00 41.44 225 ASN A O 1
ATOM 1821 N N . ALA A 1 226 ? -24.829 6.538 3.320 1.00 38.78 226 ALA A N 1
ATOM 1822 C CA . ALA A 1 226 ? -23.856 5.828 4.165 1.00 38.78 226 ALA A CA 1
ATOM 1823 C C . ALA A 1 226 ? -24.477 4.628 4.915 1.00 38.78 226 ALA A C 1
ATOM 1825 O O . ALA A 1 226 ? -23.935 3.525 4.876 1.00 38.78 226 ALA A O 1
ATOM 1826 N N . ASN A 1 227 ? -25.671 4.793 5.500 1.00 35.25 227 ASN A N 1
ATOM 1827 C CA . ASN A 1 227 ? -26.327 3.720 6.264 1.00 35.25 227 ASN A CA 1
ATOM 1828 C C . ASN A 1 227 ? -26.748 2.529 5.386 1.00 35.25 227 ASN A C 1
ATOM 1830 O O . ASN A 1 227 ? -26.635 1.388 5.815 1.00 35.25 227 ASN A O 1
ATOM 1834 N N . GLY A 1 228 ? -27.176 2.766 4.141 1.00 36.59 228 GLY A N 1
ATOM 1835 C CA . GLY A 1 228 ? -27.546 1.689 3.211 1.00 36.59 228 GLY A CA 1
ATOM 1836 C C . GLY A 1 228 ? -26.356 0.856 2.719 1.00 36.59 228 GLY A C 1
ATOM 1837 O O . GLY A 1 228 ? -26.533 -0.303 2.353 1.00 36.59 228 GLY A O 1
ATOM 1838 N N . ARG A 1 229 ? -25.141 1.420 2.737 1.00 42.41 229 ARG A N 1
ATOM 1839 C CA . ARG A 1 229 ? -23.919 0.764 2.239 1.00 42.41 229 ARG A CA 1
ATOM 1840 C C . ARG A 1 229 ? -23.233 -0.095 3.297 1.00 42.41 229 ARG A C 1
ATOM 1842 O O . ARG A 1 229 ? -22.756 -1.175 2.969 1.00 42.41 229 ARG A O 1
ATOM 1849 N N . ILE A 1 230 ? -23.282 0.306 4.569 1.00 40.84 230 ILE A N 1
ATOM 1850 C CA . ILE A 1 230 ? -22.786 -0.508 5.696 1.00 40.84 230 ILE A CA 1
ATOM 1851 C C . ILE A 1 230 ? -23.534 -1.857 5.768 1.00 40.84 230 ILE A C 1
ATOM 1853 O O . ILE A 1 230 ? -22.921 -2.897 5.999 1.00 40.84 230 ILE A O 1
ATOM 1857 N N . HIS A 1 231 ? -24.834 -1.875 5.446 1.00 36.62 231 HIS A N 1
ATOM 1858 C CA . HIS A 1 231 ? -25.638 -3.104 5.374 1.00 36.62 231 HIS A CA 1
ATOM 1859 C C . HIS A 1 231 ? -25.261 -4.067 4.232 1.00 36.62 231 HIS A C 1
ATOM 1861 O O . HIS A 1 231 ? -25.652 -5.229 4.292 1.00 36.62 231 HIS A O 1
ATOM 1867 N N . GLN A 1 232 ? -24.521 -3.629 3.207 1.00 38.72 232 GLN A N 1
ATOM 1868 C CA . GLN A 1 232 ? -24.077 -4.495 2.099 1.00 38.72 232 GLN A CA 1
ATOM 1869 C C . GLN A 1 232 ? -22.706 -5.130 2.358 1.00 38.72 232 GLN A C 1
ATOM 1871 O O . GLN A 1 232 ? -22.416 -6.210 1.851 1.00 38.72 232 GLN A O 1
ATOM 1876 N N . VAL A 1 233 ? -21.887 -4.485 3.187 1.00 42.06 233 VAL A N 1
ATOM 1877 C CA . VAL A 1 233 ? -20.520 -4.911 3.504 1.00 42.06 233 VAL A CA 1
ATOM 1878 C C . VAL A 1 233 ? -20.495 -6.023 4.551 1.00 42.06 233 VAL A C 1
ATOM 1880 O O . VAL A 1 233 ? -19.732 -6.980 4.429 1.00 42.06 233 VAL A O 1
ATOM 1883 N N . VAL A 1 234 ? -21.368 -5.934 5.558 1.00 41.75 234 VAL A N 1
ATOM 1884 C CA . VAL A 1 234 ? -21.444 -6.923 6.644 1.00 41.75 234 VAL A CA 1
ATOM 1885 C C . VAL A 1 234 ? -21.779 -8.335 6.121 1.00 41.75 234 VAL A C 1
ATOM 1887 O O . VAL A 1 234 ? -21.065 -9.265 6.483 1.00 41.75 234 VAL A O 1
ATOM 1890 N N . PRO A 1 235 ? -22.755 -8.544 5.212 1.00 41.84 235 PRO A N 1
ATOM 1891 C CA . PRO A 1 235 ? -22.998 -9.860 4.613 1.00 41.84 235 PRO A CA 1
ATOM 1892 C C . PRO A 1 235 ? -21.860 -10.353 3.713 1.00 41.84 235 PRO A C 1
ATOM 1894 O O . PRO A 1 235 ? -21.632 -11.555 3.640 1.00 41.84 235 PRO A O 1
ATOM 1897 N N . PHE A 1 236 ? -21.146 -9.450 3.033 1.00 40.03 236 PHE A N 1
ATOM 1898 C CA . PHE A 1 236 ? -20.033 -9.813 2.154 1.00 40.03 236 PHE A CA 1
ATOM 1899 C C . PHE A 1 236 ? -18.833 -10.354 2.949 1.00 40.03 236 PHE A C 1
ATOM 1901 O O . PHE A 1 236 ? -18.255 -11.379 2.595 1.00 40.03 236 PHE A O 1
ATOM 1908 N N . LEU A 1 237 ? -18.522 -9.730 4.087 1.00 38.69 237 LEU A N 1
ATOM 1909 C CA . LEU A 1 237 ? -17.459 -10.180 4.990 1.00 38.69 237 LEU A CA 1
ATOM 1910 C C . LEU A 1 237 ? -17.867 -11.402 5.828 1.00 38.69 237 LEU A C 1
ATOM 1912 O O . LEU A 1 237 ? -17.044 -12.284 6.055 1.00 38.69 237 LEU A O 1
ATOM 1916 N N . LEU A 1 238 ? -19.140 -11.510 6.224 1.00 39.34 238 LEU A N 1
ATOM 1917 C CA . LEU A 1 238 ? -19.682 -12.716 6.870 1.00 39.34 238 LEU A CA 1
ATOM 1918 C C . LEU A 1 238 ? -19.835 -13.900 5.896 1.00 39.34 238 LEU A C 1
ATOM 1920 O O . LEU A 1 238 ? -19.872 -15.049 6.323 1.00 39.34 238 LEU A O 1
ATOM 1924 N N . GLY A 1 239 ? -19.900 -13.652 4.585 1.00 33.22 239 GLY A N 1
ATOM 1925 C CA . GLY A 1 239 ? -19.871 -14.697 3.558 1.00 33.22 239 GLY A CA 1
ATOM 1926 C C . GLY A 1 239 ? -18.491 -15.341 3.381 1.00 33.22 239 GLY A C 1
ATOM 1927 O O . GLY A 1 239 ? -18.411 -16.487 2.945 1.00 33.22 239 GLY A O 1
ATOM 1928 N N . LEU A 1 240 ? -17.413 -14.642 3.760 1.00 36.56 240 LEU A N 1
ATOM 1929 C CA . LEU A 1 240 ? -16.034 -15.147 3.718 1.00 36.56 240 LEU A CA 1
ATOM 1930 C C . LEU A 1 240 ? -15.672 -16.026 4.925 1.00 36.56 240 LEU A C 1
ATOM 1932 O O . LEU A 1 240 ? -14.718 -16.791 4.844 1.00 36.56 240 LEU A O 1
ATOM 1936 N N . THR A 1 241 ? -16.435 -15.966 6.020 1.00 31.58 241 THR A N 1
ATOM 1937 C CA . THR A 1 241 ? -16.260 -16.851 7.187 1.00 31.58 241 THR A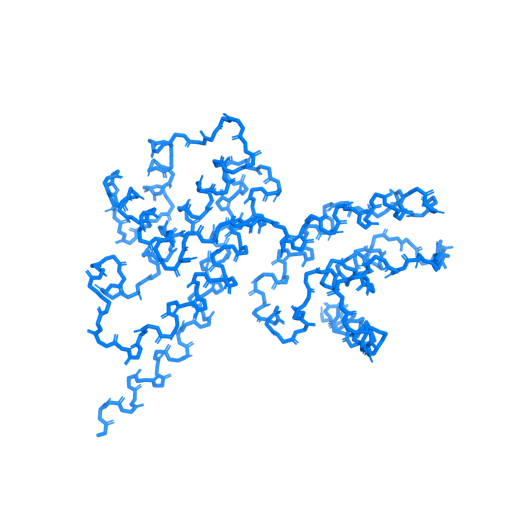 CA 1
ATOM 1938 C C . THR A 1 241 ? -17.085 -18.142 7.096 1.00 31.58 241 THR A C 1
ATOM 1940 O O . THR A 1 241 ? -17.043 -18.959 8.015 1.00 31.58 241 THR A O 1
ATOM 1943 N N . ALA A 1 242 ? -17.823 -18.345 5.997 1.00 31.05 242 ALA A N 1
ATOM 1944 C CA . ALA A 1 242 ? -18.731 -19.476 5.790 1.00 31.05 242 ALA A CA 1
ATOM 1945 C C . ALA A 1 242 ? -18.286 -20.473 4.693 1.00 31.05 242 ALA A C 1
ATOM 1947 O O . ALA A 1 242 ? -19.114 -21.266 4.237 1.00 31.05 242 ALA A O 1
ATOM 1948 N N . GLN A 1 243 ? -17.013 -20.461 4.272 1.00 30.80 243 GLN A N 1
ATOM 1949 C CA . GLN A 1 243 ? -16.427 -21.483 3.384 1.00 30.80 243 GLN A CA 1
ATOM 1950 C C . GLN A 1 243 ? -15.280 -22.238 4.047 1.00 30.80 243 GLN A C 1
ATOM 1952 O O . GLN A 1 243 ? -14.404 -21.575 4.640 1.00 30.80 243 GLN A O 1
#

Sequence (243 aa):
MVGRRRATMESEMLPVLRSSVVKFLIQSAHDLEVPPIVKYSALSLFADRFYSSISGFTSSNDSSYWLLQPITESNLQLFALVSLWISSKLHTSHPPSIKLLKAFGDKMIKEQHFMTRDFLDAEVIFMRILNFEIGTANITFIFLEELLNQFKEVAKVGELVNWEACMDVMDLLYEKEETTVFYRSPCSSAAAILIASYLITVPVQEWEFPIVPWEYCKHNEQTANANGRIHQVVPFLLGLTAQ

InterPro domains:
  IPR006671 Cyclin, N-terminal [PF00134] (11-134)
  IPR036915 Cyclin-like superfamily [SSF47954] (10-134)